Protein AF-H9G5E0-F1 (afdb_monomer)

Secondary structure (DSSP, 8-state):
-PPPPTTHHHHHHHHHHHHHHHHHHHHHHHHHHHHHHHHHHHHHHHHHHHHHHHTT---HHHHHHHHHHHHHHHHHHHHHHTSPPSS----HHHHHHHHHHHHHHHHHHHHHHHHHHHHHHHT---HHHHHHHHHHHHHHHHHHHHHHHHHHHTT----HHHHHHHHHHHHHHHHHHHPPSSHHHHHHHHHHHHHHHHHHHHHHHHHHHHHHHHHHHHHTT-S-TT--TTS-SSS-----SSHHHHHHHHHHHHHHHHHHHHHHHHHHHHHHHHHHHHHHHHHHHHHHHTT-

Organism: Anolis carolinensis (NCBI:txid28377)

Foldseek 3Di:
DDDDDPPPPVVVVVVVVVVVVVVVVVVVVVVVLVVLVVVLVVVVVVLVVVLVVLVVDDDPVSVVVNLVSLVVNLVSLVVVLQRDDPPDPDGSVVLLVLVVVLLVVLLVLLVVLLVLLVCCQPPNVDLVSLLVSLVSQLVVLVVNLVSVVVLVVVVADDDVVVSVVSVVSNVVSVCLNPPDDDDLNVVLVNLVSVLSNLVSVLSNVLSVVLVVVLVVCVVSSPDDNRYDSPPDPDPDPPDPDPCVVSVCVCPVVVVVSCCVNVVSVVVVCVVVVVVVVVVVVVVVVVVVVVVD

Nearest PDB structures (foldseek):
  7n7p-assembly1_B  TM=5.434E-01  e=5.009E-21  Homo sapiens
  7n0k-assembly1_A  TM=5.423E-01  e=1.720E-20  Mus musculus
  7f3t-assembly1_A  TM=5.405E-01  e=8.762E-20  Homo sapiens
  7n0l-assembly1_B  TM=5.387E-01  e=6.003E-19  Mus musculus
  7f73-assembly1_B  TM=4.833E-01  e=1.258E-15  Anaplasma marginale

Radius of gyration: 29.09 Å; Cα contacts (8 Å, |Δi|>4): 140; chains: 1; bounding box: 62×87×90 Å

Structure (mmCIF, N/CA/C/O backbone):
data_AF-H9G5E0-F1
#
_entry.id   AF-H9G5E0-F1
#
loop_
_atom_site.group_PDB
_atom_site.id
_atom_site.type_symbol
_atom_site.label_atom_id
_atom_site.label_alt_id
_atom_site.label_comp_id
_atom_site.label_asym_id
_atom_site.label_entity_id
_atom_site.label_seq_id
_atom_site.pdbx_PDB_ins_code
_atom_site.Cartn_x
_atom_site.Cartn_y
_atom_site.Cartn_z
_atom_site.occupancy
_atom_site.B_iso_or_equiv
_atom_site.auth_seq_id
_atom_site.auth_comp_id
_atom_site.auth_asym_id
_atom_site.auth_atom_id
_atom_site.pdbx_PDB_model_num
ATOM 1 N N . LEU A 1 1 ? -25.002 -63.116 -5.259 1.00 45.97 1 LEU A N 1
ATOM 2 C CA . LEU A 1 1 ? -24.615 -61.746 -4.850 1.00 45.97 1 LEU A CA 1
ATOM 3 C C . LEU A 1 1 ? -24.883 -61.610 -3.358 1.00 45.97 1 LEU A C 1
ATOM 5 O O . LEU A 1 1 ? -25.995 -61.943 -2.963 1.00 45.97 1 LEU A O 1
ATOM 9 N N . PRO A 1 2 ? -23.901 -61.211 -2.534 1.00 43.31 2 PRO A N 1
ATOM 10 C CA . PRO A 1 2 ? -24.145 -60.961 -1.117 1.00 43.31 2 PRO A CA 1
ATOM 11 C C . PRO A 1 2 ? -25.027 -59.706 -0.950 1.00 43.31 2 PRO A C 1
ATOM 13 O O . PRO A 1 2 ? -25.029 -58.851 -1.843 1.00 43.31 2 PRO A O 1
ATOM 16 N N . PRO A 1 3 ? -25.789 -59.585 0.151 1.00 49.06 3 PRO A N 1
ATOM 17 C CA . PRO A 1 3 ? -26.550 -58.373 0.440 1.00 49.06 3 PRO A CA 1
ATOM 18 C C . PRO A 1 3 ? -25.598 -57.176 0.624 1.00 49.06 3 PRO A C 1
ATOM 20 O O . PRO A 1 3 ? -24.448 -57.363 1.034 1.00 49.06 3 PRO A O 1
ATOM 23 N N . PRO A 1 4 ? -26.035 -55.944 0.306 1.00 49.91 4 PRO A N 1
ATOM 24 C CA . PRO A 1 4 ? -25.196 -54.769 0.478 1.00 49.91 4 PRO A CA 1
ATOM 25 C C . PRO A 1 4 ? -24.940 -54.525 1.976 1.00 49.91 4 PRO A C 1
ATOM 27 O O . PRO A 1 4 ? -25.800 -54.833 2.803 1.00 49.91 4 PRO A O 1
ATOM 30 N N . PRO A 1 5 ? -23.776 -53.968 2.347 1.00 45.31 5 PRO A N 1
ATOM 31 C CA . PRO A 1 5 ? -23.400 -53.783 3.742 1.00 45.31 5 PRO A CA 1
ATOM 32 C C . PRO A 1 5 ? -24.334 -52.778 4.436 1.00 45.31 5 PRO A C 1
ATOM 34 O O . PRO A 1 5 ? -24.459 -51.628 4.009 1.00 45.31 5 PRO A O 1
ATOM 37 N N . GLU A 1 6 ? -24.944 -53.196 5.549 1.00 46.28 6 GLU A N 1
ATOM 38 C CA . GLU A 1 6 ? -25.902 -52.428 6.370 1.00 46.28 6 GLU A CA 1
ATOM 39 C C . GLU A 1 6 ? -25.320 -51.152 7.026 1.00 46.28 6 GLU A C 1
ATOM 41 O O . GLU A 1 6 ? -26.043 -50.378 7.651 1.00 46.28 6 GLU A O 1
ATOM 46 N N . GLY A 1 7 ? -24.029 -50.859 6.841 1.00 45.75 7 GLY A N 1
ATOM 47 C CA . GLY A 1 7 ? -23.329 -49.737 7.480 1.00 45.75 7 GLY A CA 1
ATOM 48 C C . GLY A 1 7 ? -23.579 -48.339 6.891 1.00 45.75 7 GLY A C 1
ATOM 49 O O . GLY A 1 7 ? -23.146 -47.351 7.478 1.00 45.75 7 GLY A O 1
ATOM 50 N N . THR A 1 8 ? -24.270 -48.199 5.754 1.00 46.28 8 THR A N 1
ATOM 51 C CA . THR A 1 8 ? -24.442 -46.892 5.071 1.00 46.28 8 THR A CA 1
ATOM 52 C C . THR A 1 8 ? -25.716 -46.125 5.448 1.00 46.28 8 THR A C 1
ATOM 54 O O . THR A 1 8 ? -25.784 -44.915 5.223 1.00 46.28 8 THR A O 1
ATOM 57 N N . ARG A 1 9 ? -26.719 -46.767 6.067 1.00 44.50 9 ARG A N 1
ATOM 58 C CA . ARG A 1 9 ? -27.968 -46.086 6.477 1.00 44.50 9 ARG A CA 1
ATOM 59 C C . ARG A 1 9 ? -27.817 -45.245 7.750 1.00 44.50 9 ARG A C 1
ATOM 61 O O . ARG A 1 9 ? -28.370 -44.147 7.805 1.00 44.50 9 ARG A O 1
ATOM 68 N N . GLY A 1 10 ? -27.018 -45.699 8.719 1.00 44.06 10 GLY A N 1
ATOM 69 C CA . GLY A 1 10 ? -26.815 -44.993 9.994 1.00 44.06 10 GLY A CA 1
ATOM 70 C C . GLY A 1 10 ? -26.074 -43.654 9.856 1.00 44.06 10 GLY A C 1
ATOM 71 O O . GLY A 1 10 ? -26.468 -42.661 10.464 1.00 44.06 10 GLY A O 1
ATOM 72 N N . GLY A 1 11 ? -25.058 -43.580 8.985 1.00 48.50 11 GLY A N 1
ATOM 73 C CA . GLY A 1 11 ? -24.287 -42.346 8.755 1.00 48.50 11 GLY A CA 1
ATOM 74 C C . GLY A 1 11 ? -25.089 -41.228 8.070 1.00 48.50 11 GLY A C 1
ATOM 75 O O . GLY A 1 11 ? -24.949 -40.049 8.403 1.00 48.50 11 GLY A O 1
ATOM 76 N N . SER A 1 12 ? -25.981 -41.592 7.141 1.00 54.03 12 SER A N 1
ATOM 77 C CA . SER A 1 12 ? -26.852 -40.643 6.429 1.00 54.03 12 SER A CA 1
ATOM 78 C C . SER A 1 12 ? -27.958 -40.070 7.327 1.00 54.03 12 SER A C 1
ATOM 80 O O . SER A 1 12 ? -28.253 -38.874 7.249 1.00 54.03 12 SER A O 1
ATOM 82 N N . GLN A 1 13 ? -28.530 -40.888 8.222 1.00 56.56 13 GLN A N 1
ATOM 83 C CA . GLN A 1 13 ? -29.504 -40.427 9.218 1.00 56.56 13 GLN A CA 1
ATOM 84 C C . GLN A 1 13 ? -28.870 -39.488 10.250 1.00 56.56 13 GLN A C 1
ATOM 86 O O . GLN A 1 13 ? -29.387 -38.387 10.440 1.00 56.56 13 GLN A O 1
ATOM 91 N N . GLY A 1 14 ? -27.708 -39.842 10.812 1.00 67.25 14 GLY A N 1
ATOM 92 C CA . GLY A 1 14 ? -26.989 -38.976 11.758 1.00 67.25 14 GLY A CA 1
ATOM 93 C C . GLY A 1 14 ? -26.606 -37.619 11.158 1.00 67.25 14 GLY A C 1
ATOM 94 O O . GLY A 1 14 ? -26.748 -36.576 11.796 1.00 67.25 14 GLY A O 1
ATOM 95 N N . THR A 1 15 ? -26.206 -37.597 9.884 1.00 67.56 15 THR A N 1
ATOM 96 C CA . THR A 1 15 ? -25.876 -36.350 9.174 1.00 67.56 15 THR A CA 1
ATOM 97 C C . THR A 1 15 ? -27.122 -35.491 8.922 1.00 67.56 15 THR A C 1
ATOM 99 O O . THR A 1 15 ? -27.076 -34.269 9.077 1.00 67.56 15 THR A O 1
ATOM 102 N N . ARG A 1 16 ? -28.268 -36.104 8.589 1.00 67.31 16 ARG A N 1
ATOM 103 C CA . ARG A 1 16 ? -29.549 -35.390 8.436 1.00 67.31 16 ARG A CA 1
ATOM 104 C C . ARG A 1 16 ? -30.054 -34.800 9.747 1.00 67.31 16 ARG A C 1
ATOM 106 O O . ARG A 1 16 ? -30.538 -33.669 9.745 1.00 67.31 16 ARG A O 1
ATOM 113 N N . GLU A 1 17 ? -29.937 -35.533 10.847 1.00 78.50 17 GLU A N 1
ATOM 114 C CA . GLU A 1 17 ? -30.321 -35.046 12.175 1.00 78.50 17 GLU A CA 1
ATOM 115 C C . GLU A 1 17 ? -29.420 -33.897 12.629 1.00 78.50 17 GLU A C 1
ATOM 117 O O . GLU A 1 17 ? -29.923 -32.858 13.059 1.00 78.50 17 GLU A O 1
ATOM 122 N N . THR A 1 18 ? -28.107 -34.021 12.416 1.00 73.69 18 THR A N 1
ATOM 123 C CA . THR A 1 18 ? -27.130 -32.959 12.707 1.00 73.69 18 THR A CA 1
ATOM 124 C C . THR A 1 18 ? -27.408 -31.701 11.877 1.00 73.69 18 THR A C 1
ATOM 126 O O . THR A 1 18 ? -27.397 -30.589 12.404 1.00 73.69 18 THR A O 1
ATOM 129 N N . HIS A 1 19 ? -27.742 -31.853 10.592 1.00 66.12 19 HIS A N 1
ATOM 130 C CA . HIS A 1 19 ? -28.139 -30.737 9.729 1.00 66.12 19 HIS A CA 1
ATOM 131 C C . HIS A 1 19 ? -29.467 -30.094 10.172 1.00 66.12 19 HIS A C 1
ATOM 133 O O . HIS A 1 19 ? -29.609 -28.871 10.137 1.00 66.12 19 HIS A O 1
ATOM 139 N N . ARG A 1 20 ? -30.446 -30.890 10.630 1.00 79.12 20 ARG A N 1
ATOM 140 C CA . ARG A 1 20 ? -31.714 -30.372 11.174 1.00 79.12 20 ARG A CA 1
ATOM 141 C C . ARG A 1 20 ? -31.484 -29.570 12.455 1.00 79.12 20 ARG A C 1
ATOM 143 O O . ARG A 1 20 ? -32.051 -28.488 12.598 1.00 79.12 20 ARG A O 1
ATOM 150 N N . LEU A 1 21 ? -30.624 -30.073 13.340 1.00 81.44 21 LEU A N 1
ATOM 151 C CA . LEU A 1 21 ? -30.232 -29.400 14.577 1.00 81.44 21 LEU A CA 1
ATOM 152 C C . LEU A 1 21 ? -29.488 -28.089 14.287 1.00 81.44 21 LEU A C 1
ATOM 154 O O . LEU A 1 21 ? -29.802 -27.059 14.880 1.00 81.44 21 LEU A O 1
ATOM 158 N N . TYR A 1 22 ? -28.566 -28.101 13.320 1.00 71.06 22 TYR A N 1
ATOM 159 C CA . TYR A 1 22 ? -27.887 -26.897 12.837 1.00 71.06 22 TYR A CA 1
ATOM 160 C C . TYR A 1 22 ? -28.885 -25.843 12.338 1.00 71.06 22 TYR A C 1
ATOM 162 O O . TYR A 1 22 ? -28.793 -24.679 12.724 1.00 71.06 22 TYR A O 1
ATOM 170 N N . LYS A 1 23 ? -29.881 -26.245 11.537 1.00 72.38 23 LYS A N 1
ATOM 171 C CA . LYS A 1 23 ? -30.892 -25.328 10.992 1.00 72.38 23 LYS A CA 1
ATOM 172 C C . LYS A 1 23 ? -31.758 -24.692 12.087 1.00 72.38 23 LYS A C 1
ATOM 174 O O . LYS A 1 23 ? -31.987 -23.488 12.048 1.00 72.38 23 LYS A O 1
ATOM 179 N N . GLN A 1 24 ? -32.167 -25.468 13.094 1.00 82.69 24 GLN A N 1
ATOM 180 C CA . GLN A 1 24 ? -32.877 -24.933 14.264 1.00 82.69 24 GLN A CA 1
ATOM 181 C C . GLN A 1 24 ? -32.025 -23.931 15.048 1.00 82.69 24 GLN A C 1
ATOM 183 O O . GLN A 1 24 ? -32.502 -22.852 15.390 1.00 82.69 24 GLN A O 1
ATOM 188 N N . LYS A 1 25 ? -30.750 -24.254 15.299 1.00 77.12 25 LYS A N 1
ATOM 189 C CA . LYS A 1 25 ? -29.829 -23.349 16.002 1.00 77.12 25 LYS A CA 1
ATOM 190 C C . LYS A 1 25 ? -29.579 -22.064 15.218 1.00 77.12 25 LYS A C 1
ATOM 192 O O . LYS A 1 25 ? -29.481 -20.996 15.817 1.00 77.12 25 LYS A O 1
ATOM 197 N N . LEU A 1 26 ? -29.528 -22.150 13.890 1.00 69.69 26 LEU A N 1
ATOM 198 C CA . LEU A 1 26 ? -29.423 -20.985 13.021 1.00 69.69 26 LEU A CA 1
ATOM 199 C C . LEU A 1 26 ? -30.671 -20.095 13.118 1.00 69.69 26 LEU A C 1
ATOM 201 O O . LEU A 1 26 ? -30.531 -18.891 13.292 1.00 69.69 26 LEU A O 1
ATOM 205 N N . GLU A 1 27 ? -31.875 -20.672 13.079 1.00 71.44 27 GLU A N 1
ATOM 206 C CA . GLU A 1 27 ? -33.130 -19.920 13.234 1.00 71.44 27 GLU A CA 1
ATOM 207 C C . GLU A 1 27 ? -33.254 -19.249 14.614 1.00 71.44 27 GLU A C 1
ATOM 209 O O . GLU A 1 27 ? -33.699 -18.102 14.704 1.00 71.44 27 GLU A O 1
ATOM 214 N N . GLU A 1 28 ? -32.831 -19.923 15.689 1.00 76.69 28 GLU A N 1
ATOM 215 C CA . GLU A 1 28 ? -32.749 -19.336 17.036 1.00 76.69 28 GLU A CA 1
ATOM 216 C C . GLU A 1 28 ? -31.778 -18.147 17.075 1.00 76.69 28 GLU A C 1
ATOM 218 O O . GLU A 1 28 ? -32.124 -17.081 17.592 1.00 76.69 28 GLU A O 1
ATOM 223 N N . LEU A 1 29 ? -30.587 -18.301 16.484 1.00 70.69 29 LEU A N 1
ATOM 224 C CA . LEU A 1 29 ? -29.593 -17.232 16.392 1.00 70.69 29 LEU A CA 1
ATOM 225 C C . LEU A 1 29 ? -30.106 -16.039 15.582 1.00 70.69 29 LEU A C 1
ATOM 227 O O . LEU A 1 29 ? -29.920 -14.903 16.014 1.00 70.69 29 LEU A O 1
ATOM 231 N N . THR A 1 30 ? -30.781 -16.266 14.454 1.00 69.94 30 THR A N 1
ATOM 232 C CA . THR A 1 30 ? -31.359 -15.187 13.639 1.00 69.94 30 THR A CA 1
ATOM 233 C C . THR A 1 30 ? -32.435 -14.421 14.409 1.00 69.94 30 THR A C 1
ATOM 235 O O . THR A 1 30 ? -32.409 -13.193 14.428 1.00 69.94 30 THR A O 1
ATOM 238 N N . LYS A 1 31 ? -33.326 -15.112 15.136 1.00 79.06 31 LYS A N 1
ATOM 239 C CA . LYS A 1 31 ? -34.344 -14.453 15.976 1.00 79.06 31 LYS A CA 1
ATOM 240 C C . LYS A 1 31 ? -33.725 -13.592 17.078 1.00 79.06 31 LYS A C 1
ATOM 242 O O . LYS A 1 31 ? -34.174 -12.469 17.305 1.00 79.06 31 LYS A O 1
ATOM 247 N N . LEU A 1 32 ? -32.693 -14.102 17.752 1.00 76.31 32 LEU A N 1
ATOM 248 C CA . LEU A 1 32 ? -31.947 -13.345 18.761 1.00 76.31 32 LEU A CA 1
ATOM 249 C C . LEU A 1 32 ? -31.267 -12.117 18.144 1.00 76.31 32 LEU A C 1
ATOM 251 O O . LEU A 1 32 ? -31.358 -11.023 18.697 1.00 76.31 32 LEU A O 1
ATOM 255 N N . GLN A 1 33 ? -30.639 -12.273 16.978 1.00 68.25 33 GLN A N 1
ATOM 256 C CA . GLN A 1 33 ? -29.989 -11.177 16.258 1.00 68.25 33 GLN A CA 1
ATOM 257 C C . GLN A 1 33 ? -30.978 -10.081 15.854 1.00 68.25 33 GLN A C 1
ATOM 259 O O . GLN A 1 33 ? -30.702 -8.905 16.093 1.00 68.25 33 GLN A O 1
ATOM 264 N N . ASP A 1 34 ? -32.143 -10.442 15.316 1.00 72.81 34 ASP A N 1
ATOM 265 C CA . ASP A 1 34 ? -33.190 -9.484 14.946 1.00 72.81 34 ASP A CA 1
ATOM 266 C C . ASP A 1 34 ? -33.757 -8.759 16.179 1.00 72.81 34 ASP A C 1
ATOM 268 O O . ASP A 1 34 ? -33.971 -7.540 16.162 1.00 72.81 34 ASP A O 1
ATOM 272 N N . GLY A 1 35 ? -33.935 -9.481 17.290 1.00 76.25 35 GLY A N 1
ATOM 273 C CA . GLY A 1 35 ? -34.367 -8.912 18.568 1.00 76.25 35 GLY A CA 1
ATOM 274 C C . GLY A 1 35 ? -33.367 -7.903 19.144 1.00 76.25 35 GLY A C 1
ATOM 275 O O . GLY A 1 35 ? -33.750 -6.810 19.574 1.00 76.25 35 GLY A O 1
ATOM 276 N N . ILE A 1 36 ? -32.071 -8.221 19.104 1.00 74.06 36 ILE A N 1
ATOM 277 C CA . ILE A 1 36 ? -31.011 -7.323 19.583 1.00 74.06 36 ILE A CA 1
ATOM 278 C C . ILE A 1 36 ? -30.859 -6.128 18.628 1.00 74.06 36 ILE A C 1
ATOM 280 O O . ILE A 1 36 ? -30.812 -4.987 19.082 1.00 74.06 36 ILE A O 1
ATOM 284 N N . SER A 1 37 ? -30.859 -6.351 17.310 1.00 69.06 37 SER A N 1
ATOM 285 C CA . SER A 1 37 ? -30.733 -5.290 16.300 1.00 69.06 37 SER A CA 1
ATOM 286 C C . SER A 1 37 ? -31.870 -4.264 16.382 1.00 69.06 37 SER A C 1
ATOM 288 O O . SER A 1 37 ? -31.638 -3.048 16.354 1.00 69.06 37 SER A O 1
ATOM 290 N N . SER A 1 38 ? -33.108 -4.737 16.549 1.00 74.50 38 SER A N 1
ATOM 291 C CA . SER A 1 38 ? -34.283 -3.875 16.719 1.00 74.50 38 SER A CA 1
ATOM 292 C C . SER A 1 38 ? -34.239 -3.093 18.038 1.00 74.50 38 SER A C 1
ATOM 294 O O . SER A 1 38 ? -34.508 -1.887 18.048 1.00 74.50 38 SER A O 1
ATOM 296 N N . SER A 1 39 ? -33.812 -3.733 19.131 1.00 73.88 39 SER A N 1
ATOM 297 C CA . SER A 1 39 ? -33.643 -3.092 20.442 1.00 73.88 39 SER A CA 1
ATOM 298 C C . SER A 1 39 ? -32.566 -2.004 20.423 1.00 73.88 39 SER A C 1
ATOM 300 O O . SER A 1 39 ? -32.819 -0.880 20.867 1.00 73.88 39 SER A O 1
ATOM 302 N N . ILE A 1 40 ? -31.405 -2.291 19.824 1.00 71.88 40 ILE A N 1
ATOM 303 C CA . ILE A 1 40 ? -30.317 -1.322 19.630 1.00 71.88 40 ILE A CA 1
ATOM 304 C C . ILE A 1 40 ? -30.806 -0.140 18.794 1.00 71.88 40 ILE A C 1
ATOM 306 O O . ILE A 1 40 ? -30.600 1.011 19.177 1.00 71.88 40 ILE A O 1
ATOM 310 N N . SER A 1 41 ? -31.500 -0.397 17.681 1.00 71.06 41 SER A N 1
ATOM 311 C CA . SER A 1 41 ? -32.031 0.655 16.803 1.00 71.06 41 SER A CA 1
ATOM 312 C C . SER A 1 41 ? -32.996 1.586 17.541 1.00 71.06 41 SER A C 1
ATOM 314 O O . SER A 1 41 ? -32.919 2.812 17.399 1.00 71.06 41 SER A O 1
ATOM 316 N N . ARG A 1 42 ? -33.868 1.019 18.384 1.00 79.75 42 ARG A N 1
ATOM 317 C CA . ARG A 1 42 ? -34.808 1.776 19.218 1.00 79.75 42 ARG A CA 1
ATOM 318 C C . ARG A 1 42 ? -34.079 2.643 20.247 1.00 79.75 42 ARG A C 1
ATOM 320 O O . ARG A 1 42 ? -34.366 3.836 20.337 1.00 79.75 42 ARG A O 1
ATOM 327 N N . GLN A 1 43 ? -33.107 2.085 20.967 1.00 75.31 43 GLN A N 1
ATOM 328 C CA . GLN A 1 43 ? -32.337 2.828 21.971 1.00 75.31 43 GLN A CA 1
ATOM 329 C C . GLN A 1 43 ? -31.459 3.918 21.344 1.00 75.31 43 GLN A C 1
ATOM 331 O O . GLN A 1 43 ? -31.390 5.028 21.871 1.00 75.31 43 GLN A O 1
ATOM 336 N N . LYS A 1 44 ? -30.862 3.670 20.171 1.00 69.94 44 LYS A N 1
ATOM 337 C CA . LYS A 1 44 ? -30.122 4.685 19.401 1.00 69.94 44 LYS A CA 1
ATOM 338 C C . LYS A 1 44 ? -31.005 5.866 19.017 1.00 69.94 44 LYS A C 1
ATOM 340 O O . LYS A 1 44 ? -30.568 7.012 19.114 1.00 69.94 44 LYS A O 1
ATOM 345 N N . ARG A 1 45 ? -32.240 5.595 18.581 1.00 76.62 45 ARG A N 1
ATOM 346 C CA . ARG A 1 45 ? -33.208 6.640 18.230 1.00 76.62 45 ARG A CA 1
ATOM 347 C C . ARG A 1 45 ? -33.536 7.508 19.444 1.00 76.62 45 ARG A C 1
ATOM 349 O O . ARG A 1 45 ? -33.406 8.725 19.355 1.00 76.62 45 ARG A O 1
ATOM 356 N N . GLN A 1 46 ? -33.834 6.884 20.582 1.00 79.12 46 GLN A N 1
ATOM 357 C CA . GLN A 1 46 ? -34.107 7.589 21.838 1.00 79.12 46 GLN A CA 1
ATOM 358 C C . GLN A 1 46 ? -32.903 8.416 22.316 1.00 79.12 46 GLN A C 1
ATOM 360 O O . GLN A 1 46 ? -33.053 9.584 22.660 1.00 79.12 46 GLN A O 1
ATOM 365 N N . LEU A 1 47 ? -31.688 7.858 22.269 1.00 72.38 47 LEU A N 1
ATOM 366 C CA . LEU A 1 47 ? -30.455 8.575 22.617 1.00 72.38 47 LEU A CA 1
ATOM 367 C C . LEU A 1 47 ? -30.185 9.763 21.685 1.00 72.38 47 LEU A C 1
ATOM 369 O O . LEU A 1 47 ? -29.663 10.787 22.124 1.00 72.38 47 LEU A O 1
ATOM 373 N N . LYS A 1 48 ? -30.528 9.648 20.399 1.00 75.44 48 LYS A N 1
ATOM 374 C CA . LYS A 1 48 ? -30.370 10.730 19.421 1.00 75.44 48 LYS A CA 1
ATOM 375 C C . LYS A 1 48 ? -31.376 11.858 19.660 1.00 75.44 48 LYS A C 1
ATOM 377 O O . LYS A 1 48 ? -30.993 13.023 19.590 1.00 75.44 48 LYS A O 1
ATOM 382 N N . GLU A 1 49 ? -32.622 11.519 19.975 1.00 81.69 49 GLU A N 1
ATOM 383 C CA . GLU A 1 49 ? -33.663 12.479 20.366 1.00 81.69 49 GLU A CA 1
ATOM 384 C C . GLU A 1 49 ? -33.285 13.199 21.674 1.00 81.69 49 GLU A C 1
ATOM 386 O O . GLU A 1 49 ? -33.325 14.429 21.733 1.00 81.69 49 GLU A O 1
ATOM 391 N N . LEU A 1 50 ? -32.790 12.459 22.673 1.00 76.62 50 LEU A N 1
ATOM 392 C CA . LEU A 1 50 ? -32.302 13.010 23.941 1.00 76.62 50 LEU A CA 1
ATOM 393 C C . LEU A 1 50 ? -31.089 13.934 23.738 1.00 76.62 50 LEU A C 1
ATOM 395 O O . LEU A 1 50 ? -31.040 15.030 24.289 1.00 76.62 50 LEU A O 1
ATOM 399 N N . SER A 1 51 ? -30.135 13.531 22.894 1.00 73.25 51 SER A N 1
ATOM 400 C CA . SER A 1 51 ? -28.981 14.355 22.512 1.00 73.25 51 SER A CA 1
ATOM 401 C C . SER A 1 51 ? -29.403 15.667 21.841 1.00 73.25 51 SER A C 1
ATOM 403 O O . SER A 1 51 ? -28.840 16.717 22.149 1.00 73.25 51 SER A O 1
ATOM 405 N N . LEU A 1 52 ? -30.404 15.628 20.955 1.00 77.88 52 LEU A N 1
ATOM 406 C CA . LEU A 1 52 ? -30.972 16.808 20.293 1.00 77.88 52 LEU A CA 1
ATOM 407 C C . LEU A 1 52 ? -31.661 17.752 21.285 1.00 77.88 52 LEU A C 1
ATOM 409 O O . LEU A 1 52 ? -31.481 18.966 21.185 1.00 77.88 52 LEU A O 1
ATOM 413 N N . ALA A 1 53 ? -32.400 17.205 22.252 1.00 78.00 53 ALA A N 1
ATOM 414 C CA . ALA A 1 53 ? -33.038 17.981 23.312 1.00 78.00 53 ALA A CA 1
ATOM 415 C C . ALA A 1 53 ? -32.003 18.637 24.244 1.00 78.00 53 ALA A C 1
ATOM 417 O O . ALA A 1 53 ? -32.077 19.838 24.502 1.00 78.00 53 ALA A O 1
ATOM 418 N N . LEU A 1 54 ? -30.981 17.886 24.670 1.00 69.94 54 LEU A N 1
ATOM 419 C CA . LEU A 1 54 ? -29.889 18.375 25.523 1.00 69.94 54 LEU A CA 1
ATOM 420 C C . LEU A 1 54 ? -29.013 19.420 24.821 1.00 69.94 54 LEU A C 1
ATOM 422 O O . LEU A 1 54 ? -28.421 20.263 25.485 1.00 69.94 54 LEU A O 1
ATOM 426 N N . LYS A 1 55 ? -28.932 19.413 23.484 1.00 70.62 55 LYS A N 1
ATOM 427 C CA . LYS A 1 55 ? -28.141 20.389 22.714 1.00 70.62 55 LYS A CA 1
ATOM 428 C C . LYS A 1 55 ? -28.667 21.825 22.815 1.00 70.62 55 LYS A C 1
ATOM 430 O O . LYS A 1 55 ? -27.917 22.755 22.526 1.00 70.62 55 LYS A O 1
ATOM 435 N N . LYS A 1 56 ? -29.939 22.003 23.194 1.00 72.69 56 LYS A N 1
ATOM 436 C CA . LYS A 1 56 ? -30.570 23.321 23.382 1.00 72.69 56 LYS A CA 1
ATOM 437 C C . LYS A 1 56 ? -30.115 24.032 24.656 1.00 72.69 56 LYS A C 1
ATOM 439 O O . LYS A 1 56 ? -30.290 25.240 24.758 1.00 72.69 56 LYS A O 1
ATOM 444 N N . TYR A 1 57 ? -29.510 23.312 25.595 1.00 64.75 57 TYR A N 1
ATOM 445 C CA . TYR A 1 57 ? -29.118 23.846 26.891 1.00 64.75 57 TYR A CA 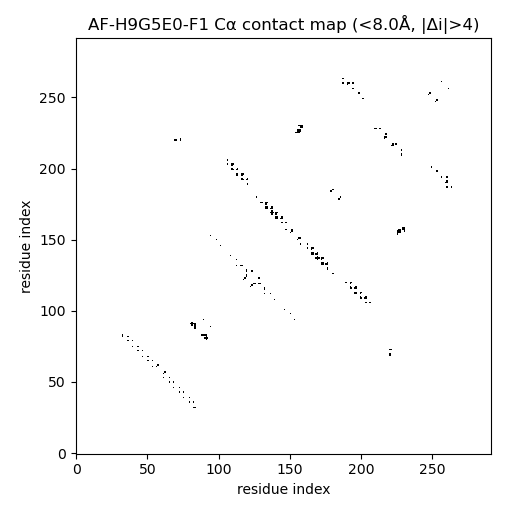1
ATOM 446 C C . TYR A 1 57 ? -27.600 23.727 27.065 1.00 64.75 57 TYR A C 1
ATOM 448 O O . TYR A 1 57 ? -27.012 22.675 26.821 1.00 64.75 57 TYR A O 1
ATOM 456 N N . LYS A 1 58 ? -26.943 24.814 27.480 1.00 60.47 58 LYS A N 1
ATOM 457 C CA . LYS A 1 58 ? -25.506 24.837 27.789 1.00 60.47 58 LYS A CA 1
ATOM 458 C C . LYS A 1 58 ? -25.324 25.053 29.287 1.00 60.47 58 LYS A C 1
ATOM 460 O O . LYS A 1 58 ? -25.335 26.181 29.757 1.00 60.47 58 LYS A O 1
ATOM 465 N N . SER A 1 59 ? -25.178 23.954 30.017 1.00 70.25 59 SER A N 1
ATOM 466 C CA . SER A 1 59 ? -24.800 23.932 31.433 1.00 70.25 59 SER A CA 1
ATOM 467 C C . SER A 1 59 ? -23.703 22.878 31.628 1.00 70.25 59 SER A C 1
ATOM 469 O O . SER A 1 59 ? -23.732 21.867 30.918 1.00 70.25 59 SER A O 1
ATOM 471 N N . PRO A 1 60 ? -22.743 23.071 32.551 1.00 68.19 60 PRO A N 1
ATOM 472 C CA . PRO A 1 60 ? -21.699 22.083 32.840 1.00 68.19 60 PRO A CA 1
ATOM 473 C C . PRO A 1 60 ? -22.262 20.691 33.191 1.00 68.19 60 PRO A C 1
ATOM 475 O O . PRO A 1 60 ? -21.756 19.691 32.688 1.00 68.19 60 PRO A O 1
ATOM 478 N N . ALA A 1 61 ? -23.390 20.608 33.908 1.00 71.06 61 ALA A N 1
ATOM 479 C CA . ALA A 1 61 ? -24.071 19.335 34.194 1.00 71.06 61 ALA A CA 1
ATOM 480 C C . ALA A 1 61 ? -24.643 18.650 32.930 1.00 71.06 61 ALA A C 1
ATOM 482 O O . ALA A 1 61 ? -24.731 17.427 32.839 1.00 71.06 61 ALA A O 1
ATOM 483 N N . ILE A 1 62 ? -25.011 19.438 31.914 1.00 70.25 62 ILE A N 1
ATOM 484 C CA . ILE A 1 62 ? -25.524 18.939 30.628 1.00 70.25 62 ILE A CA 1
ATOM 485 C C . ILE A 1 62 ? -24.383 18.448 29.728 1.00 70.25 62 ILE A C 1
ATOM 487 O O . ILE A 1 62 ? -24.589 17.533 28.931 1.00 70.25 62 ILE A O 1
ATOM 491 N N . GLN A 1 63 ? -23.174 18.998 29.875 1.00 65.88 63 GLN A N 1
ATOM 492 C CA . GLN A 1 63 ? -21.969 18.485 29.215 1.00 65.88 63 GLN A CA 1
ATOM 493 C C . GLN A 1 63 ? -21.569 17.102 29.744 1.00 65.88 63 GLN A C 1
ATOM 495 O O . GLN A 1 63 ? -21.253 16.222 28.946 1.00 65.88 63 GLN A O 1
ATOM 500 N N . GLU A 1 64 ? -21.650 16.887 31.056 1.00 70.50 64 GLU A N 1
ATOM 501 C CA . GLU A 1 64 ? -21.389 15.584 31.681 1.00 70.50 64 GLU A CA 1
ATOM 502 C C . GLU A 1 64 ? -22.414 14.526 31.232 1.0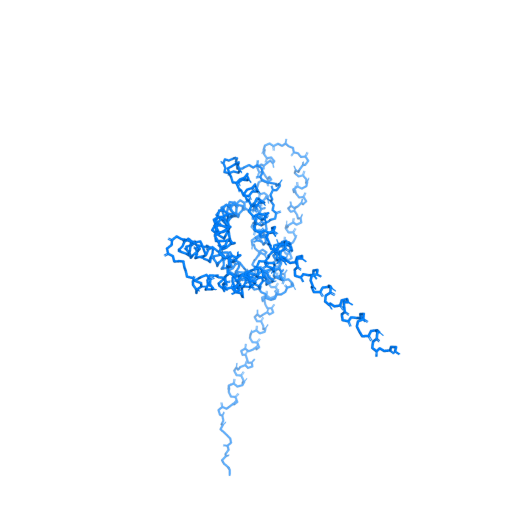0 70.50 64 GLU A C 1
ATOM 504 O O . GLU A 1 64 ? -22.051 13.443 30.769 1.00 70.50 64 GLU A O 1
ATOM 509 N N . LEU A 1 65 ? -23.703 14.885 31.218 1.00 70.94 65 LEU A N 1
ATOM 510 C CA . LEU A 1 65 ? -24.781 14.050 30.671 1.00 70.94 65 LEU A CA 1
ATOM 511 C C . LEU A 1 65 ? -24.597 13.727 29.180 1.00 70.94 65 LEU A C 1
ATOM 513 O O . LEU A 1 65 ? -24.867 12.603 28.755 1.00 70.94 65 LEU A O 1
ATOM 517 N N . GLN A 1 66 ? -24.111 14.676 28.374 1.00 68.12 66 GLN A N 1
ATOM 518 C CA . GLN A 1 66 ? -23.762 14.424 26.971 1.00 68.12 66 GLN A CA 1
ATOM 519 C C . GLN A 1 66 ? -22.580 13.453 26.826 1.00 68.12 66 GLN A C 1
ATOM 521 O O . GLN A 1 66 ? -22.575 12.663 25.878 1.00 68.12 66 GLN A O 1
ATOM 526 N N . GLY A 1 67 ? -21.618 13.482 27.755 1.00 66.44 67 GLY A N 1
ATOM 527 C CA . GLY A 1 67 ? -20.530 12.505 27.854 1.00 66.44 67 GLY A CA 1
ATOM 528 C C . GLY A 1 67 ? -21.056 11.090 28.096 1.00 66.44 67 GLY A C 1
ATOM 529 O O . GLY A 1 67 ? -20.832 10.205 27.276 1.00 66.44 67 GLY A O 1
ATOM 530 N N . MET A 1 68 ? -21.894 10.900 29.120 1.00 70.69 68 MET A N 1
ATOM 531 C CA . MET A 1 68 ? -22.494 9.588 29.419 1.00 70.69 68 MET A CA 1
ATOM 532 C C . MET A 1 68 ? -23.384 9.051 28.283 1.00 70.69 68 MET A C 1
ATOM 534 O O . MET A 1 68 ? -23.444 7.845 28.028 1.00 70.69 68 MET A O 1
ATOM 538 N N . VAL A 1 69 ? -24.096 9.941 27.583 1.00 69.19 69 VAL A N 1
ATOM 539 C CA . VAL A 1 69 ? -24.888 9.596 26.390 1.00 69.19 69 VAL A CA 1
ATOM 540 C C . VAL A 1 69 ? -23.985 9.102 25.259 1.00 69.19 69 VAL A C 1
ATOM 542 O O . VAL A 1 69 ? -24.344 8.133 24.586 1.00 69.19 69 VAL A O 1
ATOM 545 N N . LYS A 1 70 ? -22.818 9.726 25.058 1.00 67.69 70 LYS A N 1
ATOM 546 C CA . LYS A 1 70 ? -21.806 9.264 24.098 1.00 67.69 70 LYS A CA 1
ATOM 547 C C . LYS A 1 70 ? -21.231 7.904 24.490 1.00 67.69 70 LYS A C 1
ATOM 549 O O . LYS A 1 70 ? -21.163 7.031 23.628 1.00 67.69 70 LYS A O 1
ATOM 554 N N . ASP A 1 71 ? -20.903 7.694 25.760 1.00 68.12 71 ASP A N 1
ATOM 555 C CA . ASP A 1 71 ? -20.346 6.422 26.236 1.00 68.12 71 ASP A CA 1
ATOM 556 C C . ASP A 1 71 ? -21.336 5.271 26.024 1.00 68.12 71 ASP A C 1
ATOM 558 O O . ASP A 1 71 ? -20.990 4.236 25.451 1.00 68.12 71 ASP A O 1
ATOM 562 N N . ARG A 1 72 ? -22.619 5.480 26.360 1.00 69.56 72 ARG A N 1
ATOM 563 C CA . ARG A 1 72 ? -23.679 4.500 26.064 1.00 69.56 72 ARG A CA 1
ATOM 564 C C . ARG A 1 72 ? -23.861 4.260 24.566 1.00 69.56 72 ARG A C 1
ATOM 566 O O . ARG A 1 72 ? -24.071 3.121 24.160 1.00 69.56 72 ARG A O 1
ATOM 573 N N . GLN A 1 73 ? -23.773 5.297 23.729 1.00 64.75 73 GLN A N 1
ATOM 574 C CA . GLN A 1 73 ? -23.781 5.120 22.271 1.00 64.75 73 GLN A CA 1
ATOM 575 C C . GLN A 1 73 ? -22.587 4.281 21.784 1.00 64.75 73 GLN A C 1
ATOM 577 O O . GLN A 1 73 ? -22.753 3.515 20.834 1.00 64.75 73 GLN A O 1
ATOM 582 N N . GLY A 1 74 ? -21.428 4.387 22.443 1.00 58.19 74 GLY A N 1
ATOM 583 C CA . GLY A 1 74 ? -20.248 3.552 22.208 1.00 58.19 74 GLY A CA 1
ATOM 584 C C . GLY A 1 74 ? -20.500 2.073 22.506 1.00 58.19 74 GLY A C 1
ATOM 585 O O . GLY A 1 74 ? -20.235 1.231 21.652 1.00 58.19 74 GLY A O 1
ATOM 586 N N . VAL A 1 75 ? -21.116 1.759 23.650 1.00 67.00 75 VAL A N 1
ATOM 587 C CA . VAL A 1 75 ? -21.475 0.375 24.027 1.00 67.00 75 VAL A CA 1
ATOM 588 C C . VAL A 1 75 ? -22.458 -0.247 23.030 1.00 67.00 75 VAL A C 1
ATOM 590 O O . VAL A 1 75 ? -22.265 -1.373 22.578 1.00 67.00 75 VAL A O 1
ATOM 593 N N . PHE A 1 76 ? -23.492 0.494 22.618 1.00 63.59 76 PHE A N 1
ATOM 594 C CA . PHE A 1 76 ? -24.440 0.004 21.609 1.00 63.59 76 PHE A CA 1
ATOM 595 C C . PHE A 1 76 ? -23.799 -0.194 20.239 1.00 63.59 76 PHE A C 1
ATOM 597 O O . PHE A 1 76 ? -24.192 -1.090 19.495 1.00 63.59 76 PHE A O 1
ATOM 604 N N . PHE A 1 77 ? -22.813 0.633 19.899 1.00 59.28 77 PHE A N 1
ATOM 605 C CA . PHE A 1 77 ? -22.039 0.466 18.680 1.00 59.28 77 PHE A CA 1
ATOM 606 C C . PHE A 1 77 ? -21.156 -0.785 18.726 1.00 59.28 77 PHE A C 1
ATOM 608 O O . PHE A 1 77 ? -21.050 -1.485 17.721 1.00 59.28 77 PHE A O 1
ATOM 615 N N . GLU A 1 78 ? -20.560 -1.086 19.879 1.00 60.31 78 GLU A N 1
ATOM 616 C CA . GLU A 1 78 ? -19.793 -2.313 20.083 1.00 60.31 78 GLU A CA 1
ATOM 617 C C . GLU A 1 78 ? -20.695 -3.549 19.991 1.00 60.31 78 GLU A C 1
ATOM 619 O O . GLU A 1 78 ? -20.395 -4.465 19.233 1.00 60.31 78 GLU A O 1
ATOM 624 N N . MET A 1 79 ? -21.863 -3.532 20.643 1.00 61.38 79 MET A N 1
ATOM 625 C CA . MET A 1 79 ? -22.868 -4.596 20.517 1.00 61.38 79 MET A CA 1
ATOM 626 C C . MET A 1 79 ? -23.321 -4.806 19.064 1.00 61.38 79 MET A C 1
ATOM 628 O O . MET A 1 79 ? -23.427 -5.942 18.607 1.00 61.38 79 MET A O 1
ATOM 632 N N . GLU A 1 80 ? -23.537 -3.728 18.306 1.00 60.59 80 GLU A N 1
ATOM 633 C CA . GLU A 1 80 ? -23.877 -3.792 16.878 1.00 60.59 80 GLU A CA 1
ATOM 634 C C . GLU A 1 80 ? -22.711 -4.318 16.022 1.00 60.59 80 GLU A C 1
ATOM 636 O O . GLU A 1 80 ? -22.937 -4.920 14.975 1.00 60.59 80 GLU A O 1
ATOM 641 N N . ALA A 1 81 ? -21.464 -4.143 16.469 1.00 57.31 81 ALA A N 1
ATOM 642 C CA . ALA A 1 81 ? -20.290 -4.718 15.822 1.00 57.31 81 ALA A CA 1
ATOM 643 C C . ALA A 1 81 ? -20.165 -6.235 16.033 1.00 57.31 81 ALA A C 1
ATOM 645 O O . ALA A 1 81 ? -19.409 -6.866 15.306 1.00 57.31 81 ALA A O 1
ATOM 646 N N . TYR A 1 82 ? -20.901 -6.839 16.965 1.00 56.91 82 TYR A N 1
ATOM 647 C CA . TYR A 1 82 ? -20.985 -8.300 17.088 1.00 56.91 82 TYR A CA 1
ATOM 648 C C . TYR A 1 82 ? -22.188 -8.891 16.334 1.00 56.91 82 TYR A C 1
ATOM 650 O O . TYR A 1 82 ? -22.283 -10.110 16.189 1.00 56.91 82 TYR A O 1
ATOM 658 N N . LEU A 1 83 ? -23.094 -8.051 15.818 1.00 57.66 83 LEU A N 1
ATOM 659 C CA . LEU A 1 83 ? -24.229 -8.493 15.007 1.00 57.66 83 LEU A CA 1
ATOM 660 C C . LEU A 1 83 ? -23.836 -8.604 13.526 1.00 57.66 83 LEU A C 1
ATOM 662 O O . LEU A 1 83 ? -23.279 -7.656 12.972 1.00 57.66 83 LEU A O 1
ATOM 666 N N . PRO A 1 84 ? -24.161 -9.708 12.832 1.00 50.19 84 PRO A N 1
ATOM 667 C CA . PRO A 1 84 ? -23.896 -9.822 11.402 1.00 50.19 84 PRO A CA 1
ATOM 668 C C . PRO A 1 84 ? -24.675 -8.750 10.628 1.00 50.19 84 PRO A C 1
ATOM 670 O O . PRO A 1 84 ? -25.875 -8.550 10.822 1.00 50.19 84 PRO A O 1
ATOM 673 N N . LYS A 1 85 ? -23.989 -8.027 9.738 1.00 54.28 85 LYS A N 1
ATOM 674 C CA . LYS A 1 85 ? -24.629 -7.018 8.884 1.00 54.28 85 LYS A CA 1
ATOM 675 C C . LYS A 1 85 ? -25.383 -7.695 7.741 1.00 54.28 85 LYS A C 1
ATOM 677 O O . LYS A 1 85 ? -24.910 -8.669 7.170 1.00 54.28 85 LYS A O 1
ATOM 682 N N . LYS A 1 86 ? -26.513 -7.097 7.338 1.00 47.28 86 LYS A N 1
ATOM 683 C CA . LYS A 1 86 ? -27.397 -7.571 6.249 1.00 47.28 86 LYS A CA 1
ATOM 684 C C . LYS A 1 86 ? -26.707 -7.824 4.896 1.00 47.28 86 LYS A C 1
ATOM 686 O O . LYS A 1 86 ? -27.270 -8.533 4.072 1.00 47.28 86 LYS A O 1
ATOM 691 N N . ASN A 1 87 ? -25.500 -7.296 4.679 1.00 42.56 87 ASN A N 1
ATOM 692 C CA . ASN A 1 87 ? -24.729 -7.499 3.454 1.00 42.56 87 ASN A CA 1
ATOM 693 C C . ASN A 1 87 ? -23.464 -8.317 3.744 1.00 42.56 87 ASN A C 1
ATOM 695 O O . ASN A 1 87 ? -22.375 -7.762 3.875 1.00 42.56 87 ASN A O 1
ATOM 699 N N . GLY A 1 88 ? -23.621 -9.638 3.815 1.00 44.09 88 GLY A N 1
ATOM 700 C CA . GLY A 1 88 ? -22.510 -10.587 3.809 1.00 44.09 88 GLY A CA 1
ATOM 701 C C . GLY A 1 88 ? -22.305 -11.299 5.140 1.00 44.09 88 GLY A C 1
ATOM 702 O O . GLY A 1 88 ? -22.142 -10.680 6.186 1.00 44.09 88 GLY A O 1
ATOM 703 N N . ASN A 1 89 ? -22.269 -12.625 5.062 1.00 44.09 89 ASN A N 1
ATOM 704 C CA . ASN A 1 89 ? -22.172 -13.600 6.149 1.00 44.09 89 ASN A CA 1
ATOM 705 C C . ASN A 1 89 ? -20.816 -13.585 6.902 1.00 44.09 89 ASN A C 1
ATOM 707 O O . ASN A 1 89 ? -20.358 -14.615 7.392 1.00 44.09 89 ASN A O 1
ATOM 711 N N . TYR A 1 90 ? -20.116 -12.450 6.941 1.00 52.50 90 TYR A N 1
ATOM 712 C CA . TYR A 1 90 ? -18.758 -12.357 7.468 1.00 52.50 90 TYR A CA 1
ATOM 713 C C . TYR A 1 90 ? -18.801 -11.965 8.943 1.00 52.50 90 TYR A C 1
ATOM 715 O O . TYR A 1 90 ? -19.313 -10.904 9.304 1.00 52.50 90 TYR A O 1
ATOM 723 N N . ASN A 1 91 ? -18.240 -12.817 9.800 1.00 56.72 91 ASN A N 1
ATOM 724 C CA . ASN A 1 91 ? -18.048 -12.504 11.210 1.00 56.72 91 ASN A CA 1
ATOM 725 C C . ASN A 1 91 ? -17.214 -11.213 11.326 1.00 56.72 91 ASN A C 1
ATOM 727 O O . ASN A 1 91 ? -16.100 -11.140 10.809 1.00 56.72 91 ASN A O 1
ATOM 731 N N . ILE A 1 92 ? -17.746 -10.177 11.970 1.00 57.56 92 ILE A N 1
ATOM 732 C CA . ILE A 1 92 ? -17.100 -8.860 12.054 1.00 57.56 92 ILE A CA 1
ATOM 733 C C . ILE A 1 92 ? -15.742 -8.951 12.770 1.00 57.56 92 ILE A C 1
ATOM 735 O O . ILE A 1 92 ? -14.799 -8.245 12.408 1.00 57.56 92 ILE A O 1
ATOM 739 N N . THR A 1 93 ? -15.596 -9.894 13.702 1.00 58.78 93 THR A N 1
ATOM 740 C CA . THR A 1 93 ? -14.312 -10.229 14.330 1.00 58.78 93 THR A CA 1
ATOM 741 C C . THR A 1 93 ? -13.266 -10.663 13.299 1.00 58.78 93 THR A C 1
ATOM 743 O O . THR A 1 93 ? -12.112 -10.249 13.385 1.00 58.78 93 THR A O 1
ATOM 746 N N . LEU A 1 94 ? -13.665 -11.429 12.276 1.00 64.94 94 LEU A N 1
ATOM 747 C CA . LEU A 1 94 ? -12.778 -11.859 11.191 1.00 64.94 94 LEU A CA 1
ATOM 748 C C . LEU A 1 94 ? -12.356 -10.679 10.307 1.00 64.94 94 LEU A C 1
ATOM 750 O O . LEU A 1 94 ? -11.207 -10.611 9.878 1.00 64.94 94 LEU A O 1
ATOM 754 N N . LEU A 1 95 ? -13.259 -9.724 10.064 1.00 67.25 95 LEU A N 1
ATOM 755 C CA . LEU A 1 95 ? -12.941 -8.516 9.302 1.00 67.25 95 LEU A CA 1
ATOM 756 C C . LEU A 1 95 ? -11.902 -7.645 10.023 1.00 67.25 95 LEU A C 1
ATOM 758 O O . LEU A 1 95 ? -10.976 -7.134 9.388 1.00 67.25 95 LEU A O 1
ATOM 762 N N . PHE A 1 96 ? -12.036 -7.489 11.343 1.00 65.69 96 PHE A N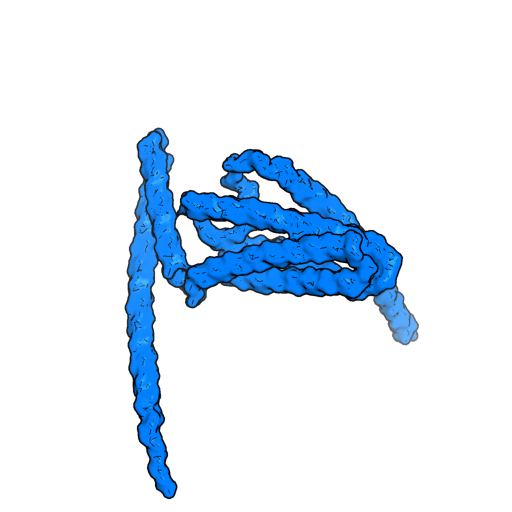 1
ATOM 763 C CA . PHE A 1 96 ? -11.055 -6.762 12.147 1.00 65.69 96 PHE A CA 1
ATOM 764 C C . PHE A 1 96 ? -9.713 -7.481 12.205 1.00 65.69 96 PHE A C 1
ATOM 766 O O . PHE A 1 96 ? -8.691 -6.848 11.950 1.00 65.69 96 PHE A O 1
ATOM 773 N N . ALA A 1 97 ? -9.721 -8.796 12.428 1.00 72.06 97 ALA A N 1
ATOM 774 C CA . ALA A 1 97 ? -8.505 -9.599 12.398 1.00 72.06 97 ALA A CA 1
ATOM 775 C C . ALA A 1 97 ? -7.783 -9.476 11.045 1.00 72.06 97 ALA A C 1
ATOM 777 O O . ALA A 1 97 ? -6.586 -9.209 11.005 1.00 72.06 97 ALA A O 1
ATOM 778 N N . TYR A 1 98 ? -8.512 -9.565 9.926 1.00 79.12 98 TYR A N 1
ATOM 779 C CA . TYR A 1 98 ? -7.935 -9.393 8.591 1.00 79.12 98 TYR A CA 1
ATOM 780 C C . TYR A 1 98 ? -7.315 -8.004 8.392 1.00 79.12 98 TYR A C 1
ATOM 782 O O . TYR A 1 98 ? -6.236 -7.872 7.811 1.00 79.12 98 TYR A O 1
ATOM 790 N N . LYS A 1 99 ? -7.986 -6.951 8.873 1.00 78.81 99 LYS A N 1
ATOM 791 C CA . LYS A 1 99 ? -7.481 -5.577 8.792 1.00 78.81 99 LYS A CA 1
ATOM 792 C C . LYS A 1 99 ? -6.189 -5.407 9.591 1.00 78.81 99 LYS A C 1
ATOM 794 O O . LYS A 1 99 ? -5.247 -4.818 9.067 1.00 78.81 99 LYS A O 1
ATOM 799 N N . ASP A 1 100 ? -6.136 -5.931 10.811 1.00 79.88 100 ASP A N 1
ATOM 800 C CA . ASP A 1 100 ? -4.941 -5.863 11.654 1.00 79.88 100 ASP A CA 1
ATOM 801 C C . ASP A 1 100 ? -3.776 -6.645 11.022 1.00 79.88 100 ASP A C 1
ATOM 803 O O . ASP A 1 100 ? -2.653 -6.145 10.968 1.00 79.88 100 ASP A O 1
ATOM 807 N N . GLU A 1 101 ? -4.040 -7.817 10.439 1.00 83.50 101 GLU A N 1
ATOM 808 C CA . GLU A 1 101 ? -3.039 -8.589 9.688 1.00 83.50 101 GLU A CA 1
ATOM 809 C C . GLU A 1 101 ? -2.555 -7.871 8.417 1.00 83.50 101 GLU A C 1
ATOM 811 O O . GLU A 1 101 ? -1.378 -7.949 8.057 1.00 83.50 101 GLU A O 1
ATOM 816 N N . TYR A 1 102 ? -3.424 -7.127 7.731 1.00 86.25 102 TYR A N 1
ATOM 817 C CA . TYR A 1 102 ? -3.026 -6.276 6.605 1.00 86.25 102 TYR A CA 1
ATOM 818 C C . TYR A 1 102 ? -2.126 -5.109 7.044 1.00 86.25 102 TYR A C 1
ATOM 820 O O . TYR A 1 102 ? -1.131 -4.818 6.377 1.00 86.25 102 TYR A O 1
ATOM 828 N N . GLU A 1 103 ? -2.440 -4.457 8.162 1.00 83.50 103 GLU A N 1
ATOM 829 C CA . GLU A 1 103 ? -1.632 -3.365 8.711 1.00 83.50 103 GLU A CA 1
ATOM 830 C C . GLU A 1 103 ? -0.248 -3.867 9.169 1.00 83.50 103 GLU A C 1
ATOM 832 O O . GLU A 1 103 ? 0.772 -3.280 8.797 1.00 83.50 103 GLU A O 1
ATOM 837 N N . LYS A 1 104 ? -0.183 -5.016 9.860 1.00 85.00 104 LYS A N 1
ATOM 838 C CA . LYS A 1 104 ? 1.085 -5.684 10.205 1.00 85.00 104 LYS A CA 1
ATOM 839 C C . LYS A 1 104 ? 1.892 -6.053 8.963 1.00 85.00 104 LYS A C 1
ATOM 841 O O . LYS A 1 104 ? 3.087 -5.773 8.907 1.00 85.00 104 LYS A O 1
ATOM 846 N N . PHE A 1 105 ? 1.246 -6.644 7.955 1.00 89.06 105 PHE A N 1
ATOM 847 C CA . PHE A 1 105 ? 1.886 -6.997 6.686 1.00 89.06 105 PHE A CA 1
ATOM 848 C C . PHE A 1 105 ? 2.571 -5.786 6.042 1.00 89.06 105 PHE A C 1
ATOM 850 O O . PHE A 1 105 ? 3.744 -5.869 5.683 1.00 89.06 105 PHE A O 1
ATOM 857 N N . LYS A 1 106 ? 1.881 -4.640 5.954 1.00 86.38 106 LYS A N 1
ATOM 858 C CA . LYS A 1 106 ? 2.475 -3.397 5.438 1.00 86.38 106 LYS A CA 1
ATOM 859 C C . LYS A 1 106 ? 3.725 -2.991 6.206 1.00 86.38 106 LYS A C 1
ATOM 861 O O . LYS A 1 106 ? 4.728 -2.652 5.581 1.00 86.38 106 LYS A O 1
ATOM 866 N N . LEU A 1 107 ? 3.672 -3.023 7.538 1.00 86.38 107 LEU A N 1
ATOM 867 C CA . LEU A 1 107 ? 4.802 -2.637 8.379 1.00 86.38 107 LEU A CA 1
ATOM 868 C C . LEU A 1 107 ? 6.009 -3.555 8.154 1.00 86.38 107 LEU A C 1
ATOM 870 O O . LEU A 1 107 ? 7.097 -3.059 7.863 1.00 86.38 107 LEU A O 1
ATOM 874 N N . TYR A 1 108 ? 5.814 -4.874 8.249 1.00 88.50 108 TYR A N 1
ATOM 875 C CA . TYR A 1 108 ? 6.893 -5.846 8.065 1.00 88.50 108 TYR A CA 1
ATOM 876 C C . TYR A 1 108 ? 7.562 -5.684 6.701 1.00 88.50 108 TYR A C 1
ATOM 878 O O . TYR A 1 108 ? 8.787 -5.600 6.623 1.00 88.50 108 TYR A O 1
ATOM 886 N N . LEU A 1 109 ? 6.769 -5.571 5.632 1.00 90.25 109 LEU A N 1
ATOM 887 C CA . LEU A 1 109 ? 7.320 -5.440 4.287 1.00 90.25 109 LEU A CA 1
ATOM 888 C C . LEU A 1 109 ? 7.999 -4.089 4.063 1.00 90.25 109 LEU A C 1
ATOM 890 O O . LEU A 1 109 ? 9.041 -4.043 3.419 1.00 90.25 109 LEU A O 1
ATOM 894 N N . THR A 1 110 ? 7.486 -3.010 4.651 1.00 88.12 110 THR A N 1
ATOM 895 C CA . THR A 1 110 ? 8.137 -1.692 4.602 1.00 88.12 110 THR A CA 1
ATOM 896 C C . THR A 1 110 ? 9.520 -1.717 5.262 1.00 88.12 110 THR A C 1
ATOM 898 O O . THR A 1 110 ? 10.472 -1.163 4.718 1.00 88.12 110 THR A O 1
ATOM 901 N N . ILE A 1 111 ? 9.661 -2.394 6.407 1.00 89.62 111 ILE A N 1
ATOM 902 C CA . ILE A 1 111 ? 10.951 -2.537 7.102 1.00 89.62 111 ILE A CA 1
ATOM 903 C C . ILE A 1 111 ? 11.928 -3.370 6.262 1.00 89.62 111 ILE A C 1
ATOM 905 O O . ILE A 1 111 ? 13.081 -2.976 6.088 1.00 89.62 111 ILE A O 1
ATOM 909 N N . ILE A 1 112 ? 11.466 -4.488 5.695 1.00 92.00 112 ILE A N 1
ATOM 910 C CA . ILE A 1 112 ? 12.282 -5.336 4.812 1.00 92.00 112 ILE A CA 1
ATOM 911 C C . ILE A 1 112 ? 12.758 -4.539 3.589 1.00 92.00 112 ILE A C 1
ATOM 913 O O . ILE A 1 112 ? 13.945 -4.563 3.264 1.00 92.00 112 ILE A O 1
ATOM 917 N N . LEU A 1 113 ? 11.863 -3.787 2.938 1.00 91.06 113 LEU A N 1
ATOM 918 C CA . LEU A 1 113 ? 12.197 -2.942 1.788 1.00 91.06 113 LEU A CA 1
ATOM 919 C C . LEU A 1 113 ? 13.214 -1.853 2.147 1.00 91.06 113 LEU A C 1
ATOM 921 O O . LEU A 1 113 ? 14.124 -1.594 1.358 1.00 91.06 113 LEU A O 1
ATOM 925 N N . LEU A 1 114 ? 13.112 -1.251 3.335 1.00 90.50 114 LEU A N 1
ATOM 926 C CA . LEU A 1 114 ? 14.080 -0.263 3.816 1.00 90.50 114 LEU A CA 1
ATOM 927 C C . LEU A 1 114 ? 15.478 -0.875 3.996 1.00 90.50 114 LEU A C 1
ATOM 929 O O . LEU A 1 114 ? 16.459 -0.305 3.526 1.00 90.50 114 LEU A O 1
ATOM 933 N N . ILE A 1 115 ? 15.570 -2.051 4.623 1.00 90.94 115 ILE A N 1
ATOM 934 C CA . ILE A 1 115 ? 16.850 -2.742 4.843 1.00 90.94 115 ILE A CA 1
ATOM 935 C C . ILE A 1 115 ? 17.466 -3.162 3.507 1.00 90.94 115 ILE A C 1
ATOM 937 O O . ILE A 1 115 ? 18.629 -2.868 3.247 1.00 90.94 115 ILE A O 1
ATOM 941 N N . ILE A 1 116 ? 16.687 -3.801 2.627 1.00 90.31 116 ILE A N 1
ATOM 942 C CA . ILE A 1 116 ? 17.194 -4.264 1.331 1.00 90.31 116 ILE A CA 1
ATOM 943 C C . ILE A 1 116 ? 17.636 -3.078 0.473 1.00 90.31 116 ILE A C 1
ATOM 945 O O . ILE A 1 116 ? 18.715 -3.136 -0.108 1.00 90.31 116 ILE A O 1
ATOM 949 N N . SER A 1 117 ? 16.861 -1.991 0.409 1.00 89.94 117 SER A N 1
ATOM 950 C CA . SER A 1 117 ? 17.246 -0.805 -0.371 1.00 89.94 117 SER A CA 1
ATOM 951 C 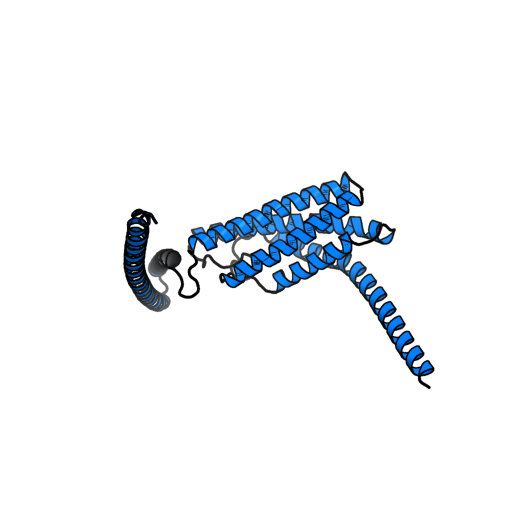C . SER A 1 117 ? 18.506 -0.124 0.174 1.00 89.94 117 SER A C 1
ATOM 953 O O . SER A 1 117 ? 19.352 0.302 -0.617 1.00 89.94 117 SER A O 1
ATOM 955 N N . PHE A 1 118 ? 18.693 -0.097 1.498 1.00 89.44 118 PHE A N 1
ATOM 956 C CA . PHE A 1 118 ? 19.934 0.358 2.126 1.00 89.44 118 PHE A CA 1
ATOM 957 C C . PHE A 1 118 ? 21.124 -0.534 1.741 1.00 89.44 118 PHE A C 1
ATOM 959 O O . PHE A 1 118 ? 22.145 -0.036 1.262 1.00 89.44 118 PHE A O 1
ATOM 966 N N . THR A 1 119 ? 20.974 -1.856 1.854 1.00 87.75 119 THR A N 1
ATOM 967 C CA . THR A 1 119 ? 22.005 -2.828 1.468 1.00 87.75 119 THR A CA 1
ATOM 968 C C . THR A 1 119 ? 22.341 -2.745 -0.023 1.00 87.75 119 THR A C 1
ATOM 970 O O . THR A 1 119 ? 23.518 -2.710 -0.373 1.00 87.75 119 THR A O 1
ATOM 973 N N . CYS A 1 120 ? 21.347 -2.635 -0.911 1.00 87.56 120 CYS A N 1
ATOM 974 C CA . CYS A 1 120 ? 21.562 -2.466 -2.355 1.00 87.56 120 CYS A CA 1
ATOM 975 C C . CYS A 1 120 ? 22.306 -1.163 -2.676 1.00 87.56 120 CYS A C 1
ATOM 977 O O . CYS A 1 120 ? 23.082 -1.097 -3.627 1.00 87.56 120 CYS A O 1
ATOM 979 N N . ARG A 1 121 ? 22.077 -0.093 -1.909 1.00 85.12 121 ARG A N 1
ATOM 980 C CA . ARG A 1 121 ? 22.752 1.182 -2.160 1.00 85.12 121 ARG A CA 1
ATOM 981 C C . ARG A 1 121 ? 24.202 1.180 -1.685 1.00 85.12 121 ARG A C 1
ATOM 983 O O . ARG A 1 121 ? 25.060 1.646 -2.427 1.00 85.12 121 ARG A O 1
ATOM 990 N N . PHE A 1 122 ? 24.455 0.727 -0.458 1.00 86.25 122 PHE A N 1
ATOM 991 C CA . PHE A 1 122 ? 25.742 0.944 0.212 1.00 86.25 122 PHE A CA 1
ATOM 992 C C . PHE A 1 122 ? 26.653 -0.285 0.250 1.00 86.25 122 PHE A C 1
ATOM 994 O O . PHE A 1 122 ? 27.865 -0.119 0.322 1.00 86.25 122 PHE A O 1
ATOM 1001 N N . LEU A 1 123 ? 26.097 -1.501 0.211 1.00 83.00 123 LEU A N 1
ATOM 1002 C CA . LEU A 1 123 ? 26.859 -2.739 0.426 1.00 83.00 123 LEU A CA 1
ATOM 1003 C C . LEU A 1 123 ? 26.983 -3.587 -0.844 1.00 83.00 123 LEU A C 1
ATOM 1005 O O . LEU A 1 123 ? 28.040 -4.153 -1.102 1.00 83.00 123 LEU A O 1
ATOM 1009 N N . LEU A 1 124 ? 25.916 -3.685 -1.641 1.00 79.56 124 LEU A N 1
ATOM 1010 C CA . LEU A 1 124 ? 25.835 -4.589 -2.789 1.00 79.56 124 LEU A CA 1
ATOM 1011 C C . LEU A 1 124 ? 25.487 -3.827 -4.070 1.00 79.56 124 LEU A C 1
ATOM 1013 O O . LEU A 1 124 ? 24.320 -3.559 -4.342 1.00 79.56 124 LEU A O 1
ATOM 1017 N N . ASN A 1 125 ? 26.489 -3.538 -4.900 1.00 78.38 125 ASN A N 1
ATOM 1018 C CA . ASN A 1 125 ? 26.290 -2.924 -6.216 1.00 78.38 125 ASN A CA 1
ATOM 1019 C C . ASN A 1 125 ? 26.176 -3.986 -7.325 1.00 78.38 125 ASN A C 1
ATOM 1021 O O . ASN A 1 125 ? 27.009 -4.048 -8.225 1.00 78.38 125 ASN A O 1
ATOM 1025 N N . SER A 1 126 ? 25.175 -4.865 -7.224 1.00 83.31 126 SER A N 1
ATOM 1026 C CA . SER A 1 126 ? 24.932 -5.928 -8.208 1.00 83.31 126 SER A CA 1
ATOM 1027 C C . SER A 1 126 ? 23.554 -5.795 -8.844 1.00 83.31 126 SER A C 1
ATOM 1029 O O . SER A 1 126 ? 22.547 -5.623 -8.153 1.00 83.31 126 SER A O 1
ATOM 1031 N N . ARG A 1 127 ? 23.500 -5.962 -10.171 1.00 83.69 127 ARG A N 1
ATOM 1032 C CA . ARG A 1 127 ? 22.257 -5.935 -10.955 1.00 83.69 127 ARG A CA 1
ATOM 1033 C C . ARG A 1 127 ? 21.257 -7.001 -10.510 1.00 83.69 127 ARG A C 1
ATOM 1035 O O . ARG A 1 127 ? 20.049 -6.773 -10.592 1.00 83.69 127 ARG A O 1
ATOM 1042 N N . VAL A 1 128 ? 21.754 -8.145 -10.036 1.00 86.12 128 VAL A N 1
ATOM 1043 C CA . VAL A 1 128 ? 20.924 -9.246 -9.529 1.00 86.12 128 VAL A CA 1
ATOM 1044 C C . VAL A 1 128 ? 20.216 -8.822 -8.247 1.00 86.12 128 VAL A C 1
ATOM 1046 O O . VAL A 1 128 ? 19.009 -9.009 -8.126 1.00 86.12 128 VAL A O 1
ATOM 1049 N N . THR A 1 129 ? 20.931 -8.181 -7.322 1.00 86.44 129 THR A N 1
ATOM 1050 C CA . THR A 1 129 ? 20.344 -7.674 -6.075 1.00 86.44 129 THR A CA 1
ATOM 1051 C C . THR A 1 129 ? 19.280 -6.615 -6.363 1.00 86.44 129 THR A C 1
ATOM 1053 O O . THR A 1 129 ? 18.188 -6.669 -5.797 1.00 86.44 129 THR A O 1
ATOM 1056 N N . ASP A 1 130 ? 19.542 -5.715 -7.316 1.00 89.00 130 ASP A N 1
ATOM 1057 C CA . ASP A 1 130 ? 18.549 -4.733 -7.759 1.00 89.00 130 ASP A CA 1
ATOM 1058 C C . ASP A 1 130 ? 17.318 -5.408 -8.392 1.00 89.00 130 ASP A C 1
ATOM 1060 O O . ASP A 1 130 ? 16.190 -4.964 -8.181 1.00 89.00 130 ASP A O 1
ATOM 1064 N N . ALA A 1 131 ? 17.500 -6.486 -9.164 1.00 90.19 131 ALA A N 1
ATOM 1065 C CA . ALA A 1 131 ? 16.393 -7.241 -9.752 1.00 90.19 131 ALA A CA 1
ATOM 1066 C C . ALA A 1 131 ? 15.526 -7.899 -8.669 1.00 90.19 131 ALA A C 1
ATOM 1068 O O . ALA A 1 131 ? 14.305 -7.783 -8.711 1.00 90.19 131 ALA A O 1
ATOM 1069 N N . VAL A 1 132 ? 16.147 -8.521 -7.662 1.00 91.38 132 VAL A N 1
ATOM 1070 C CA . VAL A 1 132 ? 15.439 -9.110 -6.515 1.00 91.38 132 VAL A CA 1
ATOM 1071 C C . VAL A 1 132 ? 14.647 -8.041 -5.759 1.00 91.38 132 VAL A C 1
ATOM 1073 O O . VAL A 1 132 ? 13.478 -8.252 -5.438 1.00 91.38 132 VAL A O 1
ATOM 1076 N N . PHE A 1 133 ? 15.243 -6.868 -5.531 1.00 92.56 133 PHE A N 1
ATOM 1077 C CA . PHE A 1 133 ? 14.560 -5.745 -4.891 1.00 92.56 133 PHE A CA 1
ATOM 1078 C C . PHE A 1 133 ? 13.354 -5.247 -5.705 1.00 92.56 133 PHE A C 1
ATOM 1080 O O . PHE A 1 133 ? 12.261 -5.087 -5.162 1.00 92.56 133 PHE A O 1
ATOM 1087 N N . ASN A 1 134 ? 13.518 -5.042 -7.015 1.00 92.06 134 ASN A N 1
ATOM 1088 C CA . ASN A 1 134 ? 12.425 -4.593 -7.882 1.00 92.06 134 ASN A CA 1
ATOM 1089 C C . ASN A 1 134 ? 11.316 -5.645 -8.012 1.00 92.06 134 ASN A C 1
ATOM 1091 O O . ASN A 1 134 ? 10.139 -5.293 -7.994 1.00 92.06 134 ASN A O 1
ATOM 1095 N N . PHE A 1 135 ? 11.665 -6.931 -8.076 1.00 94.00 135 PHE A N 1
ATOM 1096 C CA . PHE A 1 135 ? 10.692 -8.022 -8.046 1.00 94.00 135 PHE A CA 1
ATOM 1097 C C . PHE A 1 135 ? 9.880 -8.011 -6.744 1.00 94.00 135 PHE A C 1
ATOM 1099 O O . PHE A 1 135 ? 8.652 -8.115 -6.778 1.00 94.00 135 PHE A O 1
ATOM 1106 N N . LEU A 1 136 ? 10.546 -7.807 -5.603 1.00 94.19 136 LEU A N 1
ATOM 1107 C CA . LEU A 1 136 ? 9.881 -7.678 -4.310 1.00 94.19 136 LEU A CA 1
ATOM 1108 C C . LEU A 1 136 ? 8.931 -6.469 -4.270 1.00 94.19 136 LEU A C 1
ATOM 1110 O O . LEU A 1 136 ? 7.831 -6.593 -3.736 1.00 94.19 136 LEU A O 1
ATOM 1114 N N . LEU A 1 137 ? 9.306 -5.328 -4.863 1.00 92.94 137 LEU A N 1
ATOM 1115 C CA . LEU A 1 137 ? 8.427 -4.156 -4.979 1.00 92.94 137 LEU A CA 1
ATOM 1116 C C . LEU A 1 137 ? 7.183 -4.437 -5.832 1.00 92.94 137 LEU A C 1
ATOM 1118 O O . LEU A 1 137 ? 6.073 -4.114 -5.408 1.00 92.94 137 LEU A O 1
ATOM 1122 N N . VAL A 1 138 ? 7.350 -5.064 -7.003 1.00 94.81 138 VAL A N 1
ATOM 1123 C CA . VAL A 1 138 ? 6.227 -5.471 -7.868 1.00 94.81 138 VAL A CA 1
ATOM 1124 C C . VAL A 1 138 ? 5.277 -6.379 -7.093 1.00 94.81 138 VAL A C 1
ATOM 1126 O O . VAL A 1 138 ? 4.074 -6.125 -7.032 1.00 94.81 138 VAL A O 1
ATOM 1129 N N . TRP A 1 139 ? 5.819 -7.411 -6.444 1.00 94.88 139 TRP A N 1
ATOM 1130 C CA . TRP A 1 139 ? 5.034 -8.338 -5.637 1.00 94.88 139 TRP A CA 1
ATOM 1131 C C . TRP A 1 139 ? 4.309 -7.633 -4.481 1.00 94.88 139 TRP A C 1
ATOM 1133 O O . TRP A 1 139 ? 3.125 -7.893 -4.239 1.00 94.88 139 TRP A O 1
ATOM 1143 N N . TYR A 1 140 ? 4.986 -6.709 -3.796 1.00 94.00 140 TYR A N 1
ATOM 1144 C CA . TYR A 1 140 ? 4.425 -5.950 -2.684 1.00 94.00 140 TYR A CA 1
ATOM 1145 C C . TYR A 1 140 ? 3.226 -5.104 -3.125 1.00 94.00 140 TYR A C 1
ATOM 1147 O O . TYR A 1 140 ? 2.139 -5.253 -2.564 1.00 94.00 140 TYR A O 1
ATOM 1155 N N . TYR A 1 141 ? 3.377 -4.273 -4.161 1.00 92.00 141 TYR A N 1
ATOM 1156 C CA . TYR A 1 141 ? 2.297 -3.399 -4.632 1.00 92.00 141 TYR A CA 1
ATOM 1157 C C . TYR A 1 141 ? 1.130 -4.171 -5.265 1.00 92.00 141 TYR A C 1
ATOM 1159 O O . TYR A 1 141 ? -0.032 -3.806 -5.055 1.00 92.00 141 TYR A O 1
ATOM 1167 N N . CYS A 1 142 ? 1.393 -5.291 -5.947 1.00 92.50 142 CYS A N 1
ATOM 1168 C CA . CYS A 1 142 ? 0.340 -6.212 -6.385 1.00 92.50 142 CYS A CA 1
ATOM 1169 C C . CYS A 1 142 ? -0.449 -6.777 -5.195 1.00 92.50 142 CYS A C 1
ATOM 1171 O O . CYS A 1 142 ? -1.680 -6.738 -5.181 1.00 92.50 142 CYS A O 1
ATOM 1173 N N . THR A 1 143 ? 0.251 -7.255 -4.163 1.00 93.06 143 THR A N 1
ATOM 1174 C CA . THR A 1 143 ? -0.385 -7.823 -2.967 1.00 93.06 143 THR A CA 1
ATOM 1175 C C . THR A 1 143 ? -1.203 -6.774 -2.217 1.00 93.06 143 THR A C 1
ATOM 1177 O O . THR A 1 143 ? -2.321 -7.066 -1.787 1.00 93.06 143 THR A O 1
ATOM 1180 N N . LEU A 1 144 ? -0.692 -5.544 -2.092 1.00 89.06 144 LEU A N 1
ATOM 1181 C CA . LEU A 1 144 ? -1.442 -4.430 -1.511 1.00 89.06 144 LEU A CA 1
ATOM 1182 C C . LEU A 1 144 ? -2.733 -4.168 -2.270 1.00 89.06 144 LEU A C 1
ATOM 1184 O O . LEU A 1 144 ? -3.787 -4.091 -1.652 1.00 89.06 144 LEU A O 1
ATOM 1188 N N . THR A 1 145 ? -2.664 -4.102 -3.595 1.00 90.44 145 THR A N 1
ATOM 1189 C CA . THR A 1 145 ? -3.832 -3.843 -4.441 1.00 90.44 145 THR A CA 1
ATOM 1190 C C . THR A 1 145 ? -4.929 -4.887 -4.223 1.00 90.44 145 THR A C 1
ATOM 1192 O O . THR A 1 145 ? -6.099 -4.534 -4.057 1.00 90.44 145 THR A O 1
ATOM 1195 N N . ILE A 1 146 ? -4.564 -6.172 -4.146 1.00 89.38 146 ILE A N 1
ATOM 1196 C CA . ILE A 1 146 ? -5.515 -7.262 -3.885 1.00 89.38 146 ILE A CA 1
ATOM 1197 C C . ILE A 1 146 ? -6.105 -7.143 -2.473 1.00 89.38 146 ILE A C 1
ATOM 1199 O O . ILE A 1 146 ? -7.327 -7.151 -2.311 1.00 89.38 146 ILE A O 1
ATOM 1203 N N . ARG A 1 147 ? -5.258 -6.994 -1.445 1.00 89.25 147 ARG A N 1
ATOM 1204 C CA . ARG A 1 147 ? -5.712 -6.881 -0.047 1.00 89.25 147 ARG A CA 1
ATOM 1205 C C . ARG A 1 147 ? -6.598 -5.652 0.172 1.00 89.25 147 ARG A C 1
ATOM 1207 O O . ARG A 1 147 ? -7.596 -5.727 0.884 1.00 89.25 147 ARG A O 1
ATOM 1214 N N . GLU A 1 148 ? -6.278 -4.531 -0.463 1.00 85.94 148 GLU A N 1
ATOM 1215 C CA . GLU A 1 148 ? -7.081 -3.309 -0.401 1.00 85.94 148 GLU A CA 1
ATOM 1216 C C . GLU A 1 148 ? -8.404 -3.444 -1.144 1.00 85.94 148 GLU A C 1
ATOM 1218 O O . GLU A 1 148 ? -9.419 -2.966 -0.644 1.00 85.94 148 GLU A O 1
ATOM 1223 N N . SER A 1 149 ? -8.433 -4.155 -2.273 1.00 85.38 149 SER A N 1
ATOM 1224 C CA . SER A 1 149 ? -9.678 -4.468 -2.984 1.00 85.38 149 SER A CA 1
ATOM 1225 C C . SER A 1 149 ? -10.623 -5.308 -2.118 1.00 85.38 149 SER A C 1
ATOM 1227 O O . SER A 1 149 ? -11.815 -5.009 -2.038 1.00 85.38 149 SER A O 1
ATOM 1229 N N . ILE A 1 150 ? -10.088 -6.297 -1.388 1.00 84.56 150 ILE A N 1
ATOM 1230 C CA . ILE A 1 150 ? -10.852 -7.089 -0.40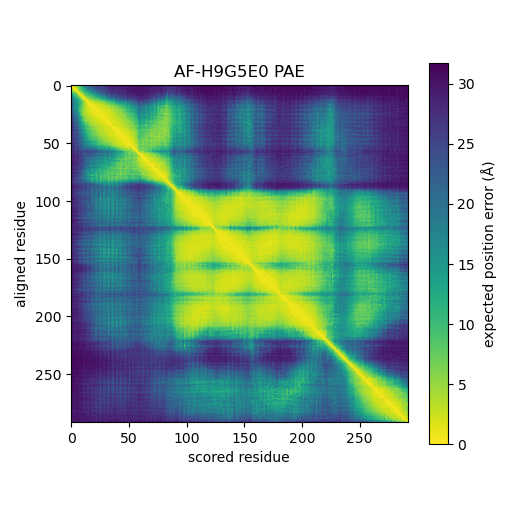9 1.00 84.56 150 ILE A CA 1
ATOM 1231 C C . ILE A 1 150 ? -11.380 -6.187 0.715 1.00 84.56 150 ILE A C 1
ATOM 1233 O O . ILE A 1 150 ? -12.558 -6.252 1.063 1.00 84.56 150 ILE A O 1
ATOM 1237 N N . LEU A 1 151 ? -10.543 -5.300 1.262 1.00 82.50 151 LEU A N 1
ATOM 1238 C CA . LEU A 1 151 ? -10.960 -4.360 2.306 1.00 82.50 151 LEU A CA 1
ATOM 1239 C C . LEU A 1 151 ? -12.057 -3.403 1.825 1.00 82.50 151 LEU A C 1
ATOM 1241 O O . LEU A 1 151 ? -13.001 -3.157 2.574 1.00 82.50 151 LEU A O 1
ATOM 1245 N N . ILE A 1 152 ? -11.957 -2.874 0.602 1.00 79.62 152 ILE A N 1
ATOM 1246 C CA . ILE A 1 152 ? -12.979 -2.007 -0.004 1.00 79.62 152 ILE A CA 1
ATOM 1247 C C . ILE A 1 152 ? -14.302 -2.760 -0.121 1.00 79.62 152 ILE A C 1
ATOM 1249 O O . ILE A 1 152 ? -15.333 -2.245 0.311 1.00 79.62 152 ILE A O 1
ATOM 1253 N N . ASN A 1 153 ? -14.266 -3.993 -0.633 1.00 75.44 153 ASN A N 1
ATOM 1254 C CA . ASN A 1 153 ? -15.455 -4.834 -0.751 1.00 75.44 153 ASN A CA 1
ATOM 1255 C C . ASN A 1 153 ? -16.084 -5.146 0.619 1.00 75.44 153 ASN A C 1
ATOM 1257 O O . ASN A 1 153 ? -17.302 -5.228 0.747 1.00 75.44 153 ASN A O 1
ATOM 1261 N N . ASN A 1 154 ? -15.263 -5.219 1.668 1.00 71.88 154 ASN A N 1
ATOM 1262 C CA . ASN A 1 154 ? -15.712 -5.393 3.048 1.00 71.88 154 ASN A CA 1
ATOM 1263 C C . ASN A 1 154 ? -16.156 -4.083 3.738 1.00 71.88 154 ASN A C 1
ATOM 1265 O O . ASN A 1 154 ? -16.370 -4.062 4.949 1.00 71.88 154 ASN A O 1
ATOM 1269 N N . GLY A 1 155 ? -16.298 -2.977 2.997 1.00 66.25 155 GLY A N 1
ATOM 1270 C CA . GLY A 1 155 ? -16.817 -1.699 3.499 1.00 66.25 155 GLY A CA 1
ATOM 1271 C C . GLY A 1 155 ? -15.756 -0.717 4.003 1.00 66.25 155 GLY A C 1
ATOM 1272 O O . GLY A 1 155 ? -16.096 0.336 4.552 1.00 66.25 155 GLY A O 1
ATOM 1273 N N . SER A 1 156 ? -14.473 -1.020 3.817 1.00 69.69 156 SER A N 1
ATOM 1274 C CA . SER A 1 156 ? -13.384 -0.134 4.212 1.00 69.69 156 SER A CA 1
ATOM 1275 C C . SER A 1 156 ? -13.278 1.086 3.293 1.00 69.69 156 SER A C 1
ATOM 1277 O O . SER A 1 156 ? -13.236 0.971 2.069 1.00 69.69 156 SER A O 1
ATOM 1279 N N . LYS A 1 157 ? -13.182 2.285 3.877 1.00 66.12 157 LYS A N 1
ATOM 1280 C CA . LYS A 1 157 ? -13.110 3.546 3.117 1.00 66.12 157 LYS A CA 1
ATOM 1281 C C . LYS A 1 157 ? -11.685 3.868 2.667 1.00 66.12 157 LYS A C 1
ATOM 1283 O O . LYS A 1 157 ? -11.022 4.730 3.248 1.00 66.12 157 LYS A O 1
ATOM 1288 N N . ILE A 1 158 ? -11.217 3.178 1.631 1.00 69.62 158 ILE A N 1
ATOM 1289 C CA . ILE A 1 158 ? -9.948 3.477 0.948 1.00 69.62 158 ILE A CA 1
ATOM 1290 C C . ILE A 1 158 ? -10.223 4.465 -0.183 1.00 69.62 158 ILE A C 1
ATOM 1292 O O . ILE A 1 158 ? -11.158 4.280 -0.958 1.00 69.62 158 ILE A O 1
ATOM 1296 N N . LYS A 1 159 ? -9.428 5.538 -0.290 1.00 70.50 159 LYS A N 1
ATOM 1297 C CA . LYS A 1 159 ? -9.557 6.457 -1.431 1.00 70.50 159 LYS A CA 1
ATOM 1298 C C . LYS A 1 159 ? -8.977 5.789 -2.676 1.00 70.50 159 LYS A C 1
ATOM 1300 O O . LYS A 1 159 ? -7.844 5.318 -2.627 1.00 70.50 159 LYS A O 1
ATOM 1305 N N . GLY A 1 160 ? -9.700 5.847 -3.794 1.00 68.00 160 GLY A N 1
ATOM 1306 C CA . GLY A 1 160 ? -9.265 5.257 -5.068 1.00 68.00 160 GLY A CA 1
ATOM 1307 C C . GLY A 1 160 ? -7.905 5.759 -5.568 1.00 68.00 160 GLY A C 1
ATOM 1308 O O . GLY A 1 160 ? -7.190 5.010 -6.221 1.00 68.00 160 GLY A O 1
ATOM 1309 N N . TRP A 1 161 ? -7.492 6.975 -5.186 1.00 73.62 161 TRP A N 1
ATOM 1310 C CA . TRP A 1 161 ? -6.152 7.498 -5.485 1.00 73.62 161 TRP A CA 1
ATOM 1311 C C . TRP A 1 161 ? -5.013 6.593 -4.982 1.00 73.62 161 TRP A C 1
ATOM 1313 O O . TRP A 1 161 ? -4.016 6.435 -5.676 1.00 73.62 161 TRP A O 1
ATOM 1323 N N . TRP A 1 162 ? -5.157 5.966 -3.809 1.00 77.75 162 TRP A N 1
ATOM 1324 C CA . TRP A 1 162 ? -4.121 5.072 -3.268 1.00 77.75 162 TRP A CA 1
ATOM 1325 C C . TRP A 1 162 ? -3.991 3.797 -4.086 1.00 77.75 162 TRP A C 1
ATOM 1327 O O . TRP A 1 162 ? -2.888 3.396 -4.437 1.00 77.75 162 TRP A O 1
ATOM 1337 N N . VAL A 1 163 ? -5.131 3.228 -4.469 1.00 77.69 163 VAL A N 1
ATOM 1338 C CA . VAL A 1 163 ? -5.185 2.059 -5.347 1.00 77.69 163 VAL A CA 1
ATOM 1339 C C . VAL A 1 163 ? -4.560 2.391 -6.707 1.00 77.69 163 VAL A C 1
ATOM 1341 O O . VAL A 1 163 ? -3.736 1.636 -7.212 1.00 77.69 163 VAL A O 1
ATOM 1344 N N . PHE A 1 164 ? -4.873 3.561 -7.270 1.00 76.69 164 PHE A N 1
ATOM 1345 C CA . PHE A 1 164 ? -4.255 4.045 -8.506 1.00 76.69 164 PHE A CA 1
ATOM 1346 C C . PHE A 1 164 ? -2.730 4.208 -8.384 1.00 76.69 164 PHE A C 1
ATOM 1348 O O . PHE A 1 164 ? -1.985 3.756 -9.252 1.00 76.69 164 PHE A O 1
ATOM 1355 N N . HIS A 1 165 ? -2.251 4.784 -7.279 1.00 78.50 165 HIS A N 1
ATOM 1356 C CA . HIS A 1 165 ? -0.821 4.904 -6.999 1.00 78.50 165 HIS A CA 1
ATOM 1357 C C . HIS A 1 165 ? -0.128 3.533 -6.897 1.00 78.50 165 HIS A C 1
ATOM 1359 O O . HIS A 1 165 ? 0.996 3.388 -7.380 1.00 78.50 165 HIS A O 1
ATOM 1365 N N . HIS A 1 166 ? -0.778 2.516 -6.317 1.00 87.50 166 HIS A N 1
ATOM 1366 C CA . HIS A 1 166 ? -0.232 1.155 -6.268 1.00 87.50 166 HIS A CA 1
ATOM 1367 C C . HIS A 1 166 ? -0.057 0.566 -7.669 1.00 87.50 166 HIS A C 1
ATOM 1369 O O . HIS A 1 166 ? 1.015 0.044 -7.961 1.00 87.50 166 HIS A O 1
ATOM 1375 N N . TYR A 1 167 ? -1.033 0.741 -8.564 1.00 86.06 167 TYR A N 1
ATOM 1376 C CA . TYR A 1 167 ? -0.906 0.299 -9.957 1.00 86.06 167 TYR A CA 1
ATOM 1377 C C . TYR A 1 167 ? 0.264 0.961 -10.691 1.00 86.06 167 TYR A C 1
ATOM 1379 O O . TYR A 1 167 ? 1.047 0.269 -11.344 1.00 86.06 167 TYR A O 1
ATOM 1387 N N . ILE A 1 168 ? 0.419 2.283 -10.556 1.00 83.00 168 ILE A N 1
ATOM 1388 C CA . ILE A 1 168 ? 1.556 3.000 -11.152 1.00 83.00 168 ILE A CA 1
ATOM 1389 C C . ILE A 1 168 ? 2.874 2.480 -10.572 1.00 83.00 168 ILE A C 1
ATOM 1391 O O . ILE A 1 168 ? 3.820 2.236 -11.316 1.00 83.00 168 ILE A O 1
ATOM 1395 N N . SER A 1 169 ? 2.933 2.283 -9.254 1.00 86.88 169 SER A N 1
ATOM 1396 C CA . SER A 1 169 ? 4.144 1.816 -8.571 1.00 86.88 169 SER A CA 1
ATOM 1397 C C . SER A 1 169 ? 4.542 0.409 -9.027 1.00 86.88 169 SER A C 1
ATOM 1399 O O . SER A 1 169 ? 5.706 0.186 -9.350 1.00 86.88 169 SER A O 1
ATOM 1401 N N . THR A 1 170 ? 3.580 -0.513 -9.156 1.00 92.25 170 THR A N 1
ATOM 1402 C CA . THR A 1 170 ? 3.792 -1.844 -9.747 1.00 92.25 170 THR A CA 1
ATOM 1403 C C . THR A 1 170 ? 4.363 -1.743 -11.158 1.00 92.25 170 THR A C 1
ATOM 1405 O O . THR A 1 170 ? 5.343 -2.417 -11.476 1.00 92.25 170 THR A O 1
ATOM 1408 N N . PHE A 1 171 ? 3.771 -0.898 -12.006 1.00 87.75 171 PHE A N 1
ATOM 1409 C CA . PHE A 1 171 ? 4.229 -0.717 -13.381 1.00 87.75 171 PHE A CA 1
ATOM 1410 C C . PHE A 1 171 ? 5.667 -0.183 -13.434 1.00 87.75 171 PHE A C 1
ATOM 1412 O O . PHE A 1 171 ? 6.510 -0.771 -14.107 1.00 87.75 171 PHE A O 1
ATOM 1419 N N . LEU A 1 172 ? 5.976 0.879 -12.683 1.00 87.12 172 LEU A N 1
ATOM 1420 C CA . LEU A 1 172 ? 7.311 1.484 -12.655 1.00 87.12 172 LEU A CA 1
ATOM 1421 C C . LEU A 1 172 ? 8.378 0.525 -12.109 1.00 87.12 172 LEU A C 1
ATOM 1423 O O . LEU A 1 172 ? 9.466 0.436 -12.679 1.00 87.12 172 LEU A O 1
ATOM 1427 N N . SER A 1 173 ? 8.074 -0.237 -11.053 1.00 90.06 173 SER A N 1
ATOM 1428 C CA . SER A 1 173 ? 8.973 -1.285 -10.552 1.00 90.06 173 SER A CA 1
ATOM 1429 C C . SER A 1 173 ? 9.163 -2.417 -11.567 1.00 90.06 173 SER A C 1
ATOM 1431 O O . SER A 1 173 ? 10.265 -2.949 -11.685 1.00 90.06 173 SER A O 1
ATOM 1433 N N . GLY A 1 174 ? 8.130 -2.750 -12.347 1.00 91.12 174 GLY A N 1
ATOM 1434 C CA . GLY A 1 174 ? 8.228 -3.695 -13.461 1.00 91.12 174 GLY A CA 1
ATOM 1435 C C . GLY A 1 174 ? 9.154 -3.197 -14.572 1.00 91.12 174 GLY A C 1
ATOM 1436 O O . GLY A 1 174 ? 10.031 -3.935 -15.019 1.00 91.12 174 GLY A O 1
ATOM 1437 N N . VAL A 1 175 ? 9.036 -1.921 -14.956 1.00 89.25 175 VAL A N 1
ATOM 1438 C CA . VAL A 1 175 ? 9.948 -1.289 -15.924 1.00 89.25 175 VAL A CA 1
ATOM 1439 C C . VAL A 1 175 ? 11.389 -1.353 -15.416 1.00 89.25 175 VAL A C 1
ATOM 1441 O O . VAL A 1 175 ? 12.262 -1.813 -16.150 1.00 89.25 175 VAL A O 1
ATOM 1444 N N . MET A 1 176 ? 11.634 -0.987 -14.151 1.00 88.94 176 MET A N 1
ATOM 1445 C CA . MET A 1 176 ? 12.963 -1.076 -13.525 1.00 88.94 176 MET A CA 1
ATOM 1446 C C . MET A 1 176 ? 13.518 -2.501 -13.496 1.00 88.94 176 MET A C 1
ATOM 1448 O O . MET A 1 176 ? 14.710 -2.701 -13.727 1.00 88.94 176 MET A O 1
ATOM 1452 N N . LEU A 1 177 ? 12.666 -3.499 -13.251 1.00 90.62 177 LEU A N 1
ATOM 1453 C CA . LEU A 1 177 ? 13.062 -4.904 -13.257 1.00 90.62 177 LEU A CA 1
ATOM 1454 C C . LEU A 1 177 ? 13.576 -5.334 -14.636 1.00 90.62 177 LEU A C 1
ATOM 1456 O O . LEU A 1 177 ? 14.624 -5.974 -14.717 1.00 90.62 177 LEU A O 1
ATOM 1460 N N . THR A 1 178 ? 12.875 -4.945 -15.703 1.00 89.81 178 THR A N 1
ATOM 1461 C CA . THR A 1 178 ? 13.213 -5.308 -17.091 1.00 89.81 178 THR A CA 1
ATOM 1462 C C . THR A 1 178 ? 14.244 -4.395 -17.755 1.00 89.81 178 THR A C 1
ATOM 1464 O O . THR A 1 178 ? 14.684 -4.686 -18.866 1.00 89.81 178 THR A O 1
ATOM 1467 N N . TRP A 1 179 ? 14.640 -3.294 -17.108 1.00 87.75 179 TRP A N 1
ATOM 1468 C CA . TRP A 1 179 ? 15.537 -2.317 -17.717 1.00 87.75 179 TRP A CA 1
ATOM 1469 C C . TRP A 1 179 ? 16.933 -2.929 -17.946 1.00 87.75 179 TRP A C 1
ATOM 1471 O O . TRP A 1 179 ? 17.543 -3.421 -16.986 1.00 87.75 179 TRP A O 1
ATOM 1481 N N . PRO A 1 180 ? 17.459 -2.917 -19.187 1.00 85.25 180 PRO A N 1
ATOM 1482 C CA . PRO A 1 180 ? 18.773 -3.474 -19.494 1.00 85.25 180 PRO A CA 1
ATOM 1483 C C . PRO A 1 180 ? 19.911 -2.700 -18.821 1.00 85.25 180 PRO A C 1
ATOM 1485 O O . PRO A 1 180 ? 19.811 -1.502 -18.558 1.00 85.25 180 PRO A O 1
ATOM 1488 N N . ASP A 1 181 ? 21.019 -3.385 -18.563 1.00 83.25 181 ASP A N 1
ATOM 1489 C CA . ASP A 1 181 ? 22.174 -2.733 -17.958 1.00 83.25 181 ASP A CA 1
ATOM 1490 C C . ASP A 1 181 ? 22.777 -1.684 -18.906 1.00 83.25 181 ASP A C 1
ATOM 1492 O O . ASP A 1 181 ? 22.946 -1.926 -20.103 1.00 83.25 181 ASP A O 1
ATOM 1496 N N . GLY A 1 182 ? 23.049 -0.486 -18.391 1.00 85.50 182 GLY A N 1
ATOM 1497 C CA . GLY A 1 182 ? 23.480 0.634 -19.219 1.00 85.50 182 GLY A CA 1
ATOM 1498 C C . GLY A 1 182 ? 23.654 1.943 -18.457 1.00 85.50 182 GLY A C 1
ATOM 1499 O O . GLY A 1 182 ? 23.232 2.101 -17.311 1.00 85.50 182 GLY A O 1
ATOM 1500 N N . LEU A 1 183 ? 24.251 2.939 -19.121 1.00 84.50 183 LEU A N 1
ATOM 1501 C CA . LEU A 1 183 ? 24.619 4.216 -18.494 1.00 84.50 183 LEU A CA 1
ATOM 1502 C C . LEU A 1 183 ? 23.419 4.942 -17.860 1.00 84.50 183 LEU A C 1
ATOM 1504 O O . LEU A 1 183 ? 23.534 5.508 -16.772 1.00 84.50 183 LEU A O 1
ATOM 1508 N N . MET A 1 184 ? 22.262 4.916 -18.529 1.00 83.44 184 MET A N 1
ATOM 1509 C CA . MET A 1 184 ? 21.039 5.552 -18.022 1.00 83.44 184 MET A CA 1
ATOM 1510 C C . MET A 1 184 ? 20.481 4.821 -16.802 1.00 83.44 184 MET A C 1
ATOM 1512 O O . MET A 1 184 ? 20.073 5.474 -15.842 1.00 83.44 184 MET A O 1
ATOM 1516 N N . TYR A 1 185 ? 20.545 3.486 -16.803 1.00 84.62 185 TYR A N 1
ATOM 1517 C CA . TYR A 1 185 ? 20.161 2.673 -15.655 1.00 84.62 185 TYR A CA 1
ATOM 1518 C C . TYR A 1 185 ? 21.026 3.015 -14.440 1.00 84.62 185 TYR A C 1
ATOM 1520 O O . TYR A 1 185 ? 20.484 3.343 -13.393 1.00 84.62 185 TYR A O 1
ATOM 1528 N N . HIS A 1 186 ? 22.356 3.055 -14.572 1.00 83.56 186 HIS A N 1
ATOM 1529 C CA . HIS A 1 186 ? 23.238 3.373 -13.441 1.00 83.56 186 HIS A CA 1
ATOM 1530 C C . HIS A 1 186 ? 23.027 4.783 -12.875 1.00 83.56 186 HIS A C 1
ATOM 1532 O O . HIS A 1 186 ? 23.055 4.965 -11.656 1.00 83.56 186 HIS A O 1
ATOM 1538 N N . LYS A 1 187 ? 22.780 5.780 -13.737 1.00 82.44 187 LYS A N 1
ATOM 1539 C CA . LYS A 1 187 ? 22.465 7.148 -13.292 1.00 82.44 187 LYS A CA 1
ATOM 1540 C C . LYS A 1 187 ? 21.146 7.203 -12.517 1.00 82.44 187 LYS A C 1
ATOM 1542 O O . LYS A 1 187 ? 21.071 7.870 -11.486 1.00 82.44 187 LYS A O 1
ATOM 1547 N N . PHE A 1 188 ? 20.130 6.477 -12.982 1.00 84.69 188 PHE A N 1
ATOM 1548 C CA . PHE A 1 188 ? 18.808 6.453 -12.357 1.00 84.69 188 PHE A CA 1
ATOM 1549 C C . PHE A 1 188 ? 18.741 5.560 -11.107 1.00 84.69 188 PHE A C 1
ATOM 1551 O O . PHE A 1 188 ? 18.068 5.892 -10.133 1.00 84.69 188 PHE A O 1
ATOM 1558 N N . ARG A 1 189 ? 19.492 4.455 -11.090 1.00 85.50 189 ARG A N 1
ATOM 1559 C CA . ARG A 1 189 ? 19.533 3.446 -10.022 1.00 85.50 189 ARG A CA 1
ATOM 1560 C C . ARG A 1 189 ? 19.675 4.070 -8.642 1.00 85.50 189 ARG A C 1
ATOM 1562 O O . ARG A 1 189 ? 18.880 3.794 -7.747 1.00 85.50 189 ARG A O 1
ATOM 1569 N N . ASN A 1 190 ? 20.684 4.921 -8.462 1.00 85.62 190 ASN A N 1
ATOM 1570 C CA . ASN A 1 190 ? 20.939 5.527 -7.160 1.00 85.62 190 ASN A CA 1
ATOM 1571 C C . ASN A 1 190 ? 19.792 6.453 -6.750 1.00 85.62 190 ASN A C 1
ATOM 1573 O O . ASN A 1 190 ? 19.398 6.431 -5.588 1.00 85.62 190 ASN A O 1
ATOM 1577 N N . GLN A 1 191 ? 19.210 7.210 -7.682 1.00 85.19 191 GLN A N 1
ATOM 1578 C CA . GLN A 1 191 ? 18.049 8.057 -7.396 1.00 85.19 191 GLN A CA 1
ATOM 1579 C C . GLN A 1 191 ? 16.860 7.207 -6.933 1.00 85.19 191 GLN A C 1
ATOM 1581 O O . GLN A 1 191 ? 16.312 7.470 -5.861 1.00 85.19 191 GLN A O 1
ATOM 1586 N N . PHE A 1 192 ? 16.553 6.132 -7.664 1.00 86.50 192 PHE A N 1
ATOM 1587 C CA . PHE A 1 192 ? 15.472 5.197 -7.359 1.00 86.50 192 PHE A CA 1
ATOM 1588 C C . PHE A 1 192 ? 15.645 4.486 -6.010 1.00 86.50 192 PHE A C 1
ATOM 1590 O O . PHE A 1 192 ? 14.694 4.394 -5.232 1.00 86.50 192 PHE A O 1
ATOM 1597 N N . LEU A 1 193 ? 16.856 4.024 -5.682 1.00 87.62 193 LEU A N 1
ATOM 1598 C CA . LEU A 1 193 ? 17.136 3.380 -4.395 1.00 87.62 193 LEU A CA 1
ATOM 1599 C C . LEU A 1 193 ? 16.985 4.357 -3.223 1.00 87.62 193 LEU A C 1
ATOM 1601 O O . LEU A 1 193 ? 16.386 4.000 -2.211 1.00 87.62 193 LEU A O 1
ATOM 1605 N N . THR A 1 194 ? 17.464 5.604 -3.344 1.00 85.56 194 THR A N 1
ATOM 1606 C CA . THR A 1 194 ? 17.230 6.598 -2.279 1.00 85.56 194 THR A CA 1
ATOM 1607 C C . THR A 1 194 ? 15.775 7.036 -2.191 1.00 85.56 194 THR A C 1
ATOM 1609 O O . THR A 1 194 ? 15.281 7.198 -1.078 1.00 85.56 194 THR A O 1
ATOM 1612 N N . PHE A 1 195 ? 15.058 7.129 -3.311 1.00 84.38 195 PHE A N 1
ATOM 1613 C CA . PHE A 1 195 ? 13.614 7.339 -3.279 1.00 84.38 195 PHE A CA 1
ATOM 1614 C C . PHE A 1 195 ? 12.890 6.198 -2.557 1.00 84.38 195 PHE A C 1
ATOM 1616 O O . PHE A 1 195 ? 12.037 6.450 -1.712 1.00 84.38 195 PHE A O 1
ATOM 1623 N N . SER A 1 196 ? 13.272 4.949 -2.824 1.00 87.62 196 SER A N 1
ATOM 1624 C CA . SER A 1 196 ? 12.660 3.774 -2.198 1.00 87.62 196 SER A CA 1
ATOM 1625 C C . SER A 1 196 ? 12.929 3.702 -0.691 1.00 87.62 196 SER A C 1
ATOM 1627 O O . SER A 1 196 ? 12.022 3.381 0.081 1.00 87.62 196 SER A O 1
ATOM 1629 N N . MET A 1 197 ? 14.145 4.056 -0.253 1.00 86.75 197 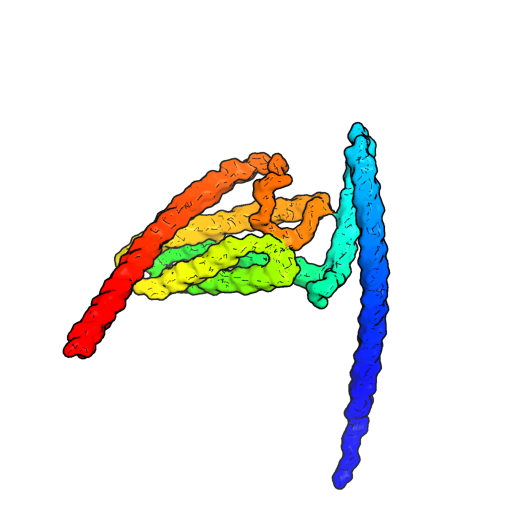MET A N 1
ATOM 1630 C CA . MET A 1 197 ? 14.471 4.204 1.173 1.00 86.75 197 MET A CA 1
ATOM 1631 C C . MET A 1 197 ? 13.633 5.307 1.821 1.00 86.75 197 MET A C 1
ATOM 1633 O O . MET A 1 197 ? 13.006 5.080 2.854 1.00 86.75 197 MET A O 1
ATOM 1637 N N . TYR A 1 198 ? 13.589 6.489 1.197 1.00 83.12 198 TYR A N 1
ATOM 1638 C CA . TYR A 1 198 ? 12.792 7.615 1.678 1.00 83.12 198 TYR A CA 1
ATOM 1639 C C . TYR A 1 198 ? 11.317 7.227 1.806 1.00 83.12 198 TYR A C 1
ATOM 1641 O O . TYR A 1 198 ? 10.714 7.439 2.856 1.00 83.12 198 TYR A O 1
ATOM 1649 N N . GLN A 1 199 ? 10.752 6.589 0.781 1.00 82.38 199 GLN A N 1
ATOM 1650 C CA . GLN A 1 199 ? 9.351 6.198 0.786 1.00 82.38 199 GLN A CA 1
ATOM 1651 C C . GLN A 1 199 ? 9.052 5.149 1.859 1.00 82.38 199 GLN A C 1
ATOM 1653 O O . GLN A 1 199 ? 8.052 5.260 2.565 1.00 82.38 199 GLN A O 1
ATOM 1658 N N . SER A 1 200 ? 9.938 4.168 2.049 1.00 85.94 200 SER A N 1
ATOM 1659 C CA . SER A 1 200 ? 9.784 3.167 3.112 1.00 85.94 200 SER A CA 1
ATOM 1660 C C . SER A 1 200 ? 9.845 3.810 4.503 1.00 85.94 200 SER A C 1
ATOM 1662 O O . SER A 1 200 ? 9.046 3.493 5.383 1.00 85.94 200 SER A O 1
ATOM 1664 N N . PHE A 1 201 ? 10.734 4.785 4.698 1.00 80.12 201 PHE A N 1
ATOM 1665 C CA . PHE A 1 201 ? 10.822 5.540 5.946 1.00 80.12 201 PHE A CA 1
ATOM 1666 C C . PHE A 1 201 ? 9.562 6.379 6.214 1.00 80.12 201 PHE A C 1
ATOM 1668 O O . PHE A 1 201 ? 9.009 6.348 7.316 1.00 80.12 201 PHE A O 1
ATOM 1675 N N . VAL A 1 202 ? 9.053 7.082 5.200 1.00 78.12 202 VAL A N 1
ATOM 1676 C CA . VAL A 1 202 ? 7.796 7.838 5.298 1.00 78.12 202 VAL A CA 1
ATOM 1677 C C . VAL A 1 202 ? 6.625 6.912 5.617 1.00 78.12 202 VAL A C 1
ATOM 1679 O O . VAL A 1 202 ? 5.837 7.217 6.512 1.00 78.12 202 VAL A O 1
ATOM 1682 N N . GLN A 1 203 ? 6.526 5.765 4.944 1.00 78.06 203 GLN A N 1
ATOM 1683 C CA . GLN A 1 203 ? 5.471 4.780 5.170 1.00 78.06 203 GLN A CA 1
ATOM 1684 C C . GLN A 1 203 ? 5.511 4.222 6.604 1.00 78.06 203 GLN A C 1
ATOM 1686 O O . GLN A 1 203 ? 4.462 4.054 7.230 1.00 78.06 203 GLN A O 1
ATOM 1691 N N . PHE A 1 204 ? 6.707 4.004 7.158 1.00 79.19 204 PHE A N 1
ATOM 1692 C CA . PHE A 1 204 ? 6.896 3.605 8.554 1.00 79.19 204 PHE A CA 1
ATOM 1693 C C . PHE A 1 204 ? 6.395 4.677 9.537 1.00 79.19 204 PHE A C 1
ATOM 1695 O O . PHE A 1 204 ? 5.608 4.376 10.438 1.00 79.19 204 PHE A O 1
ATOM 1702 N N . LEU A 1 205 ? 6.781 5.943 9.340 1.00 74.88 205 LEU A N 1
ATOM 1703 C CA . LEU A 1 205 ? 6.316 7.051 10.184 1.00 74.88 205 LEU A CA 1
ATOM 1704 C C . LEU A 1 205 ? 4.800 7.255 10.084 1.00 74.88 205 LEU A C 1
ATOM 1706 O O . LEU A 1 205 ? 4.126 7.458 11.098 1.00 74.88 205 LEU A O 1
ATOM 1710 N N . GLN A 1 206 ? 4.251 7.169 8.869 1.00 71.50 206 GLN A N 1
ATOM 1711 C CA . GLN A 1 206 ? 2.813 7.241 8.628 1.00 71.50 206 GLN A CA 1
ATOM 1712 C C . GLN A 1 206 ? 2.082 6.130 9.375 1.00 71.50 206 GLN A C 1
ATOM 1714 O O . GLN A 1 206 ? 1.104 6.420 10.061 1.00 71.50 206 GLN A O 1
ATOM 1719 N N . TYR A 1 207 ? 2.573 4.891 9.300 1.00 73.81 207 TYR A N 1
ATOM 1720 C CA . TYR A 1 207 ? 2.006 3.764 10.034 1.00 73.81 207 TYR A CA 1
ATOM 1721 C C . TYR A 1 207 ? 2.014 4.004 11.547 1.00 73.81 207 TYR A C 1
ATOM 1723 O O . TYR A 1 207 ? 0.982 3.832 12.200 1.00 73.81 207 TYR A O 1
ATOM 1731 N N . TYR A 1 208 ? 3.145 4.441 12.110 1.00 68.94 208 TYR A N 1
ATOM 1732 C CA . TYR A 1 208 ? 3.277 4.694 13.546 1.00 68.94 208 TYR A CA 1
ATOM 1733 C C . TYR A 1 208 ? 2.295 5.774 14.022 1.00 68.94 208 TYR A C 1
ATOM 1735 O O . TYR A 1 208 ? 1.521 5.567 14.962 1.00 68.94 208 TYR A O 1
ATOM 1743 N N . TYR A 1 209 ? 2.256 6.906 13.314 1.00 66.62 209 TYR A N 1
ATOM 1744 C CA . TYR A 1 209 ? 1.346 8.009 13.617 1.00 66.62 209 TYR A CA 1
ATOM 1745 C C . TYR A 1 209 ? -0.128 7.590 13.512 1.00 66.62 209 TYR A C 1
ATOM 1747 O O . TYR A 1 209 ? -0.947 7.888 14.388 1.00 66.62 209 TYR A O 1
ATOM 1755 N N . GLN A 1 210 ? -0.474 6.879 12.440 1.00 62.59 210 GLN A N 1
ATOM 1756 C CA . GLN A 1 210 ? -1.834 6.430 12.172 1.00 62.59 210 GLN A CA 1
ATOM 1757 C C . GLN A 1 210 ? -2.313 5.392 13.193 1.00 62.59 210 GLN A C 1
ATOM 1759 O O . GLN A 1 210 ? -3.444 5.499 13.670 1.00 62.59 210 GLN A O 1
ATOM 1764 N N . SER A 1 211 ? -1.450 4.451 13.578 1.00 65.62 211 SER A N 1
ATOM 1765 C CA . SER A 1 211 ? -1.737 3.433 14.593 1.00 65.62 211 SER A CA 1
ATOM 1766 C C . SER A 1 211 ? -1.968 4.062 15.969 1.00 65.62 211 SER A C 1
ATOM 1768 O O . SER A 1 211 ? -2.966 3.757 16.623 1.00 65.62 211 SER A O 1
ATOM 1770 N N . GLY A 1 212 ? -1.126 5.020 16.378 1.00 62.34 212 GLY A N 1
ATOM 1771 C CA . GLY A 1 212 ? -1.294 5.736 17.649 1.00 62.34 212 GLY A CA 1
ATOM 1772 C C . GLY A 1 212 ? -2.554 6.609 17.694 1.00 62.34 212 GLY A C 1
ATOM 1773 O O . GLY A 1 212 ? -3.244 6.684 18.713 1.00 62.34 212 GLY A O 1
ATOM 1774 N N . CYS A 1 213 ? -2.910 7.244 16.575 1.00 64.19 213 CYS A N 1
ATOM 1775 C CA . CYS A 1 213 ? -4.155 8.003 16.460 1.00 64.19 213 CYS A CA 1
ATOM 1776 C C . CYS A 1 213 ? -5.391 7.090 16.519 1.00 64.19 213 CYS A C 1
ATOM 1778 O O . CYS A 1 213 ? -6.359 7.408 17.212 1.00 64.19 213 CYS A O 1
ATOM 1780 N N . LEU A 1 214 ? -5.352 5.946 15.828 1.00 60.19 214 LEU A N 1
ATOM 1781 C CA . LEU A 1 214 ? -6.440 4.970 15.815 1.00 60.19 214 LEU A CA 1
ATOM 1782 C C . LEU A 1 214 ? -6.654 4.342 17.196 1.00 60.19 214 LEU A C 1
ATOM 1784 O O . LEU A 1 214 ? -7.800 4.231 17.621 1.00 60.19 214 LEU A O 1
ATOM 1788 N N . TYR A 1 215 ? -5.577 4.005 17.911 1.00 57.75 215 TYR A N 1
ATOM 1789 C CA . TYR A 1 215 ? -5.641 3.512 19.288 1.00 57.75 215 TYR A CA 1
ATOM 1790 C C . TYR A 1 215 ? -6.337 4.516 20.213 1.00 57.75 215 TYR A C 1
ATOM 1792 O O . TYR A 1 215 ? -7.304 4.169 20.886 1.00 57.75 215 TYR A O 1
ATOM 1800 N N . ARG A 1 216 ? -5.921 5.791 20.176 1.00 58.34 216 ARG A N 1
ATOM 1801 C CA . ARG A 1 216 ? -6.536 6.857 20.981 1.00 58.34 216 ARG A CA 1
ATOM 1802 C C . ARG A 1 216 ? -8.016 7.056 20.642 1.00 58.34 216 ARG A C 1
ATOM 1804 O O . ARG A 1 216 ? -8.836 7.187 21.536 1.00 58.34 216 ARG A O 1
ATOM 1811 N N . LEU A 1 217 ? -8.372 7.054 19.358 1.00 56.06 217 LEU A N 1
ATOM 1812 C CA . LEU A 1 217 ? -9.764 7.202 18.915 1.00 56.06 217 LEU A CA 1
ATOM 1813 C C . LEU A 1 217 ? -10.641 5.994 19.273 1.00 56.06 217 LEU A C 1
ATOM 1815 O O . LEU A 1 217 ? -11.829 6.175 19.527 1.00 56.06 217 LEU A O 1
ATOM 1819 N N . ARG A 1 218 ? -10.069 4.784 19.298 1.00 58.50 218 ARG A N 1
ATOM 1820 C CA . ARG A 1 218 ? -10.742 3.563 19.758 1.00 58.50 218 ARG A CA 1
ATOM 1821 C C . ARG A 1 218 ? -10.956 3.594 21.273 1.00 58.50 218 ARG A C 1
ATOM 1823 O O . ARG A 1 218 ? -12.057 3.300 21.716 1.00 58.50 218 ARG A O 1
ATOM 1830 N N . ALA A 1 219 ? -9.954 4.031 22.039 1.00 47.72 219 ALA A N 1
ATOM 1831 C CA . ALA A 1 219 ? -10.055 4.207 23.490 1.00 47.72 219 ALA A CA 1
ATOM 1832 C C . ALA A 1 219 ? -11.068 5.296 23.898 1.00 47.72 219 ALA A C 1
ATOM 1834 O O . ALA A 1 219 ? -11.685 5.192 24.948 1.00 47.72 219 ALA A O 1
ATOM 1835 N N . LEU A 1 220 ? -11.267 6.316 23.055 1.00 46.59 220 LEU A N 1
ATOM 1836 C CA . LEU A 1 220 ? -12.239 7.397 23.268 1.00 46.59 220 LEU A CA 1
ATOM 1837 C C . LEU A 1 220 ? -13.660 7.075 22.762 1.00 46.59 220 LEU A C 1
ATOM 1839 O O . LEU A 1 220 ? -14.531 7.936 22.834 1.00 46.59 220 LEU A O 1
ATOM 1843 N N . GLY A 1 221 ? -13.900 5.903 22.161 1.00 51.16 221 GLY A N 1
ATOM 1844 C CA . GLY A 1 221 ? -15.215 5.521 21.619 1.00 51.16 221 GLY A CA 1
ATOM 1845 C C . GLY A 1 221 ? -15.737 6.384 20.451 1.00 51.16 221 GLY A C 1
ATOM 1846 O O . GLY A 1 221 ? -16.833 6.148 19.947 1.00 51.16 221 GLY A O 1
ATOM 1847 N N . GLU A 1 222 ? -14.973 7.374 19.972 1.00 43.03 222 GLU A N 1
ATOM 1848 C CA . GLU A 1 222 ? -15.436 8.397 19.018 1.00 43.03 222 GLU A CA 1
ATOM 1849 C C . GLU A 1 222 ? -15.378 7.983 17.532 1.00 43.03 222 GLU A C 1
ATOM 1851 O O . GLU A 1 222 ? -15.745 8.774 16.653 1.00 43.03 222 GLU A O 1
ATOM 1856 N N . ARG A 1 223 ? -14.930 6.763 17.188 1.00 46.19 223 ARG A N 1
ATOM 1857 C CA . ARG A 1 223 ? -14.811 6.339 15.779 1.00 46.19 223 ARG A CA 1
ATOM 1858 C C . ARG A 1 223 ? -15.468 5.010 15.435 1.00 46.19 223 ARG A C 1
ATOM 1860 O O . ARG A 1 223 ? -15.288 3.992 16.087 1.00 46.19 223 ARG A O 1
ATOM 1867 N N . HIS A 1 224 ? -16.107 5.022 14.265 1.00 50.12 224 HIS A N 1
ATOM 1868 C CA . HIS A 1 224 ? -16.502 3.831 13.523 1.00 50.12 224 HIS A CA 1
ATOM 1869 C C . HIS A 1 224 ? -15.248 3.013 13.163 1.00 50.12 224 HIS A C 1
ATOM 1871 O O . HIS A 1 224 ? -14.367 3.509 12.459 1.00 50.12 224 HIS A O 1
ATOM 1877 N N . ASN A 1 225 ? -15.177 1.765 13.629 1.00 45.28 225 ASN A N 1
ATOM 1878 C CA . ASN A 1 225 ? -13.981 0.910 13.580 1.00 45.28 225 ASN A CA 1
ATOM 1879 C C . ASN A 1 225 ? -13.479 0.537 12.156 1.00 45.28 225 ASN A C 1
ATOM 1881 O O . ASN A 1 225 ? -12.426 -0.078 12.016 1.00 45.28 225 ASN A O 1
ATOM 1885 N N . MET A 1 226 ? -14.182 0.937 11.090 1.00 45.22 226 MET A N 1
ATOM 1886 C CA . MET A 1 226 ? -13.919 0.532 9.698 1.00 45.22 226 MET A CA 1
ATOM 1887 C C . MET A 1 226 ? -13.379 1.663 8.789 1.00 45.22 226 MET A C 1
ATOM 1889 O O . MET A 1 226 ? -13.255 1.487 7.579 1.00 45.22 226 MET A O 1
ATOM 1893 N N . ASP A 1 227 ? -13.045 2.839 9.331 1.00 40.34 227 ASP A N 1
ATOM 1894 C CA . ASP A 1 227 ? -12.357 3.880 8.549 1.00 40.34 227 ASP A CA 1
ATOM 1895 C C . ASP A 1 227 ? -10.875 3.478 8.343 1.00 40.34 227 ASP A C 1
ATOM 1897 O O . ASP A 1 227 ? -10.164 3.161 9.301 1.00 40.34 227 ASP A O 1
ATOM 1901 N N . LEU A 1 228 ? -10.379 3.495 7.094 1.00 46.09 228 LEU A N 1
ATOM 1902 C CA . LEU A 1 228 ? -8.940 3.382 6.833 1.00 46.09 228 LEU A CA 1
ATOM 1903 C C . LEU A 1 228 ? -8.218 4.640 7.334 1.00 46.09 228 LEU A C 1
ATOM 1905 O O . LEU A 1 228 ? -8.768 5.746 7.359 1.00 46.09 228 LEU A O 1
ATOM 1909 N N . THR A 1 229 ? -6.951 4.480 7.691 1.00 47.38 229 THR A N 1
ATOM 1910 C CA . THR A 1 229 ? -6.080 5.506 8.276 1.00 47.38 229 THR A CA 1
ATOM 1911 C C . THR A 1 229 ? -5.736 6.678 7.347 1.00 47.38 229 THR A C 1
ATOM 1913 O O . THR A 1 229 ? -4.970 7.560 7.721 1.00 47.38 229 THR A O 1
ATOM 1916 N N . VAL A 1 230 ? -6.370 6.782 6.177 1.00 40.78 230 VAL A N 1
ATOM 1917 C CA . VAL A 1 230 ? -5.959 7.714 5.117 1.00 40.78 230 VAL A CA 1
ATOM 1918 C C . VAL A 1 230 ? -6.971 8.837 4.835 1.00 40.78 230 VAL A C 1
ATOM 1920 O O . VAL A 1 230 ? -6.843 9.603 3.879 1.00 40.78 230 VAL A O 1
ATOM 1923 N N . GLY A 1 231 ? -8.004 8.967 5.674 1.00 36.09 231 GLY A N 1
ATOM 1924 C CA . GLY A 1 231 ? -9.190 9.758 5.329 1.00 36.09 231 GLY A CA 1
ATOM 1925 C C . GLY A 1 231 ? -9.405 11.107 6.017 1.00 36.09 231 GLY A C 1
ATOM 1926 O O . GLY A 1 231 ? -10.071 11.957 5.434 1.00 36.09 231 GLY A O 1
ATOM 1927 N N . LYS A 1 232 ? -8.909 11.345 7.236 1.00 35.84 232 LYS A N 1
ATOM 1928 C CA . LYS A 1 232 ? -9.336 12.517 8.033 1.00 35.84 232 LYS A CA 1
ATOM 1929 C C . LYS A 1 232 ? -8.151 13.328 8.546 1.00 35.84 232 LYS A C 1
ATOM 1931 O O . LYS A 1 232 ? -7.870 13.332 9.736 1.00 35.84 232 LYS A O 1
ATOM 1936 N N . TRP A 1 233 ? -7.518 14.052 7.632 1.00 41.38 233 TRP A N 1
ATOM 1937 C CA . TRP A 1 233 ? -6.489 15.052 7.934 1.00 41.38 233 TRP A CA 1
ATOM 1938 C C . TRP A 1 233 ? -7.059 16.406 8.411 1.00 41.38 233 TRP A C 1
ATOM 1940 O O . TRP A 1 233 ? -6.294 17.288 8.762 1.00 41.38 233 TRP A O 1
ATOM 1950 N N . VAL A 1 234 ? -8.390 16.593 8.458 1.00 37.06 234 VAL A N 1
ATOM 1951 C CA . VAL A 1 234 ? -8.995 17.942 8.601 1.00 37.06 234 VAL A CA 1
ATOM 1952 C C . VAL A 1 234 ? -9.818 18.154 9.888 1.00 37.06 234 VAL A C 1
ATOM 1954 O O . VAL A 1 234 ? -10.296 19.255 10.122 1.00 37.06 234 VAL A O 1
ATOM 1957 N N . LYS A 1 235 ? -10.005 17.160 10.773 1.00 33.84 235 LYS A N 1
ATOM 1958 C CA . LYS A 1 235 ? -10.897 17.341 11.951 1.00 33.84 235 LYS A CA 1
ATOM 1959 C C . LYS A 1 235 ? -10.367 16.910 13.322 1.00 33.84 235 LYS A C 1
ATOM 1961 O O . LYS A 1 235 ? -11.157 16.810 14.249 1.00 33.84 235 LYS A O 1
ATOM 1966 N N . LEU A 1 236 ? -9.061 16.714 13.500 1.00 39.22 236 LEU A N 1
ATOM 1967 C CA . LEU A 1 236 ? -8.496 16.551 14.850 1.00 39.22 236 LEU A CA 1
ATOM 1968 C C . LEU A 1 236 ? -7.225 17.392 15.020 1.00 39.22 236 LEU A C 1
ATOM 1970 O O . LEU A 1 236 ? -6.109 16.895 15.123 1.00 39.22 236 LEU A O 1
ATOM 1974 N N . VAL A 1 237 ? -7.446 18.706 15.019 1.00 38.56 237 VAL A N 1
ATOM 1975 C CA . VAL A 1 237 ? -6.483 19.802 15.223 1.00 38.56 237 VAL A CA 1
ATOM 1976 C C . VAL A 1 237 ? -6.078 19.898 16.707 1.00 38.56 237 VAL A C 1
ATOM 1978 O O . VAL A 1 237 ? -6.154 20.960 17.303 1.00 38.56 237 VAL A O 1
ATOM 1981 N N . HIS A 1 238 ? -5.709 18.790 17.360 1.00 38.22 238 HIS A N 1
ATOM 1982 C CA . HIS A 1 238 ? -5.326 18.812 18.786 1.00 38.22 238 HIS A CA 1
ATOM 1983 C C . HIS A 1 238 ? -4.319 17.713 19.179 1.00 38.22 238 HIS A C 1
ATOM 1985 O O . HIS A 1 238 ? -4.485 17.024 20.176 1.00 38.22 238 HIS A O 1
ATOM 1991 N N . VAL A 1 239 ? -3.252 17.530 18.392 1.00 41.59 239 VAL A N 1
ATOM 1992 C CA . VAL A 1 239 ? -1.974 16.977 18.894 1.00 41.59 239 VAL A CA 1
ATOM 1993 C C . VAL A 1 239 ? -0.843 17.743 18.196 1.00 41.59 239 VAL A C 1
ATOM 1995 O O . VAL A 1 239 ? -0.504 17.461 17.050 1.00 41.59 239 VAL A O 1
ATOM 1998 N N . HIS A 1 240 ? -0.333 18.780 18.861 1.00 41.59 240 HIS A N 1
ATOM 1999 C CA . HIS A 1 240 ? 0.389 19.911 18.258 1.00 41.59 240 HIS A CA 1
ATOM 2000 C C . HIS A 1 240 ? 1.877 19.652 17.916 1.00 41.59 240 HIS A C 1
ATOM 2002 O O . HIS A 1 240 ? 2.410 20.318 17.037 1.00 41.59 240 HIS A O 1
ATOM 2008 N N . ASN A 1 241 ? 2.551 18.650 18.496 1.00 42.56 241 ASN A N 1
ATOM 2009 C CA . ASN A 1 241 ? 4.030 18.682 18.540 1.00 42.56 241 ASN A CA 1
ATOM 2010 C C . ASN A 1 241 ? 4.795 17.775 17.551 1.00 42.56 241 ASN A C 1
ATOM 2012 O O . ASN A 1 241 ? 5.992 17.958 17.381 1.00 42.56 241 ASN A O 1
ATOM 2016 N N . VAL A 1 242 ? 4.146 16.834 16.851 1.00 48.62 242 VAL A N 1
ATOM 2017 C CA . VAL A 1 242 ? 4.819 15.959 15.847 1.00 48.62 242 VAL A CA 1
ATOM 2018 C C . VAL A 1 242 ? 4.497 16.378 14.398 1.00 48.62 242 VAL A C 1
ATOM 2020 O O . VAL A 1 242 ? 5.205 16.039 13.451 1.00 48.62 242 VAL A O 1
ATOM 2023 N N . TYR A 1 243 ? 3.439 17.171 14.215 1.00 46.31 243 TYR A N 1
ATOM 2024 C CA . TYR A 1 243 ? 2.862 17.511 12.912 1.00 46.31 243 TYR A CA 1
ATOM 2025 C C . TYR A 1 243 ? 3.725 18.486 12.087 1.00 46.31 243 TYR A C 1
ATOM 2027 O O . TYR A 1 243 ? 3.857 18.312 10.876 1.00 46.31 243 TYR A O 1
ATOM 2035 N N . TYR A 1 244 ? 4.375 19.460 12.733 1.00 46.78 244 TYR A N 1
ATOM 2036 C CA . TYR A 1 244 ? 5.206 20.463 12.049 1.00 46.78 244 TYR A CA 1
ATOM 2037 C C . TYR A 1 244 ? 6.542 19.921 11.524 1.00 46.78 244 TYR A C 1
ATOM 2039 O O . TYR A 1 244 ? 7.087 20.486 10.582 1.00 46.78 244 TYR A O 1
ATOM 2047 N N . PHE A 1 245 ? 7.048 18.813 12.071 1.00 46.72 245 PHE A N 1
ATOM 2048 C CA . PHE A 1 245 ? 8.309 18.218 11.621 1.00 46.72 245 PHE A CA 1
ATOM 2049 C C . PHE A 1 245 ? 8.111 17.271 10.425 1.00 46.7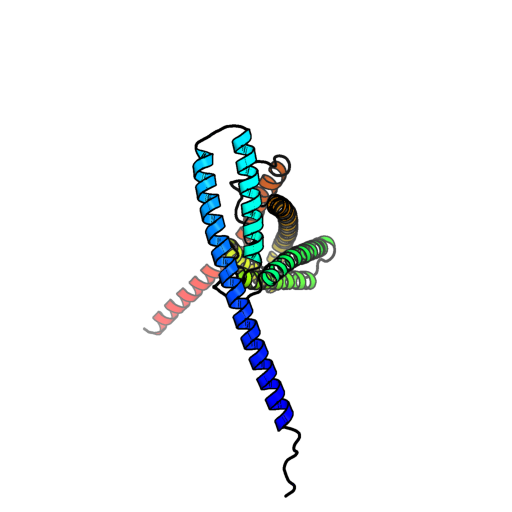2 245 PHE A C 1
ATOM 2051 O O . PHE A 1 245 ? 8.876 17.297 9.465 1.00 46.72 245 PHE A O 1
ATOM 2058 N N . CYS A 1 246 ? 7.041 16.466 10.432 1.00 48.84 246 CYS A N 1
ATOM 2059 C CA . CYS A 1 246 ? 6.783 15.492 9.364 1.00 48.84 246 CYS A CA 1
ATOM 2060 C C . CYS A 1 246 ? 6.107 16.093 8.124 1.00 48.84 246 CYS A C 1
ATOM 2062 O O . CYS A 1 246 ? 6.368 15.630 7.020 1.00 48.84 246 CYS A O 1
ATOM 2064 N N . TYR A 1 247 ? 5.238 17.099 8.258 1.00 52.56 247 TYR A N 1
ATOM 2065 C CA . TYR A 1 247 ? 4.471 17.626 7.121 1.00 52.56 247 TYR A CA 1
ATOM 2066 C C . TYR A 1 247 ? 5.342 18.271 6.021 1.00 52.56 247 TYR A C 1
ATOM 2068 O O . TYR A 1 247 ? 5.203 17.873 4.862 1.00 52.56 247 TYR A O 1
ATOM 2076 N N . PRO A 1 248 ? 6.286 19.184 6.327 1.00 54.22 248 PRO A N 1
ATOM 2077 C CA . PRO A 1 248 ? 7.188 19.708 5.308 1.00 54.22 248 PRO A CA 1
ATOM 2078 C C . PRO A 1 248 ? 8.159 18.638 4.789 1.00 54.22 248 PRO A C 1
ATOM 2080 O O . PRO A 1 248 ? 8.438 18.611 3.595 1.00 54.22 248 PRO A O 1
ATOM 2083 N N . PHE A 1 249 ? 8.601 17.694 5.629 1.00 53.50 249 PHE A N 1
ATOM 2084 C CA . PHE A 1 249 ? 9.495 16.610 5.207 1.00 53.50 249 PHE A CA 1
ATOM 2085 C C . PHE A 1 249 ? 8.820 15.613 4.250 1.00 53.50 249 PHE A C 1
ATOM 2087 O O . PHE A 1 249 ? 9.419 15.197 3.267 1.00 53.50 249 PHE A O 1
ATOM 2094 N N . VAL A 1 250 ? 7.562 15.241 4.490 1.00 55.34 250 VAL A N 1
ATOM 2095 C CA . VAL A 1 250 ? 6.810 14.290 3.652 1.00 55.34 250 VAL A CA 1
ATOM 2096 C C . VAL A 1 250 ? 6.281 14.956 2.381 1.00 55.34 250 VAL A C 1
ATOM 2098 O O . VAL A 1 250 ? 6.288 14.350 1.313 1.00 55.34 250 VAL A O 1
ATOM 2101 N N . PHE A 1 251 ? 5.830 16.209 2.474 1.00 55.25 251 PHE A N 1
ATOM 2102 C CA . PHE A 1 251 ? 5.245 16.908 1.335 1.00 55.25 251 PHE A CA 1
ATOM 2103 C C . PHE A 1 251 ? 6.320 17.516 0.423 1.00 55.25 251 PHE A C 1
ATOM 2105 O O . PHE A 1 251 ? 6.313 17.245 -0.772 1.00 55.25 251 PHE A O 1
ATOM 2112 N N . PHE A 1 252 ? 7.303 18.260 0.942 1.00 56.34 252 PHE A N 1
ATOM 2113 C CA . PHE A 1 252 ? 8.311 18.882 0.073 1.00 56.34 252 PHE A CA 1
ATOM 2114 C C . PHE A 1 252 ? 9.339 17.883 -0.463 1.00 56.34 252 PHE A C 1
ATOM 2116 O O . PHE A 1 252 ? 9.592 17.901 -1.667 1.00 56.34 252 PHE A O 1
ATOM 2123 N N . LEU A 1 253 ? 9.888 16.969 0.355 1.00 57.38 253 LEU A N 1
ATOM 2124 C CA . LEU A 1 253 ? 10.787 15.943 -0.198 1.00 57.38 253 LEU A CA 1
ATOM 2125 C C . LEU A 1 253 ? 10.030 14.918 -1.042 1.00 57.38 253 LEU A C 1
ATOM 2127 O O . LEU A 1 253 ? 10.570 14.483 -2.050 1.00 57.38 253 LEU A O 1
ATOM 2131 N N . GLY A 1 254 ? 8.787 14.570 -0.701 1.00 59.59 254 GLY A N 1
ATOM 2132 C CA . GLY A 1 254 ? 7.989 13.635 -1.493 1.00 59.59 254 GLY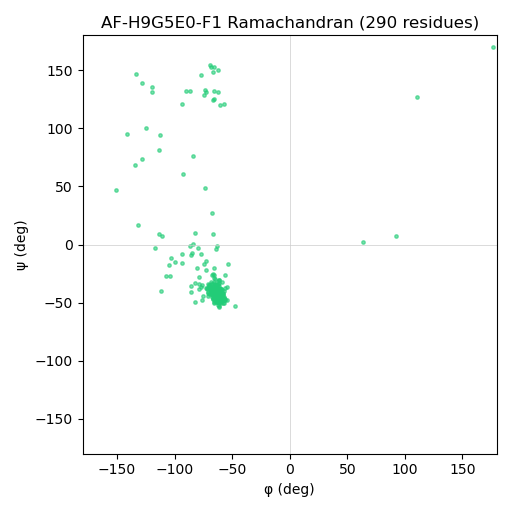 A CA 1
ATOM 2133 C C . GLY A 1 254 ? 7.731 14.160 -2.902 1.00 59.59 254 GLY A C 1
ATOM 2134 O O . GLY A 1 254 ? 8.024 13.471 -3.875 1.00 59.59 254 GLY A O 1
ATOM 2135 N N . TRP A 1 255 ? 7.270 15.406 -3.031 1.00 59.94 255 TRP A N 1
ATOM 2136 C CA . TRP A 1 255 ? 7.080 16.038 -4.339 1.00 59.94 255 TRP A CA 1
ATOM 2137 C C . TRP A 1 255 ? 8.401 16.240 -5.084 1.00 59.94 255 TRP A C 1
ATOM 2139 O O . TRP A 1 255 ? 8.471 15.964 -6.280 1.00 59.94 255 TRP A O 1
ATOM 2149 N N . PHE A 1 256 ? 9.464 16.650 -4.389 1.00 60.31 256 PHE A N 1
ATOM 2150 C CA . PHE A 1 256 ? 10.791 16.794 -4.985 1.00 60.31 256 PHE A CA 1
ATOM 2151 C C . PHE A 1 256 ? 11.322 15.465 -5.538 1.00 60.31 256 PHE A C 1
ATOM 2153 O O . PHE A 1 256 ? 11.776 15.407 -6.676 1.00 60.31 256 PHE A O 1
ATOM 2160 N N . PHE A 1 257 ? 11.213 14.375 -4.779 1.00 60.59 257 PHE A N 1
ATOM 2161 C CA . PHE A 1 257 ? 11.645 13.056 -5.226 1.00 60.59 257 PHE A CA 1
ATOM 2162 C C . PHE A 1 257 ? 10.759 12.484 -6.336 1.00 60.59 257 PHE A C 1
ATOM 2164 O O . PHE A 1 257 ? 11.287 11.855 -7.253 1.00 60.59 257 PHE A O 1
ATOM 2171 N N . VAL A 1 258 ? 9.443 12.721 -6.291 1.00 66.75 258 VAL A N 1
ATOM 2172 C CA . VAL A 1 258 ? 8.520 12.348 -7.376 1.00 66.75 258 VAL A CA 1
ATOM 2173 C C . VAL A 1 258 ? 8.881 13.087 -8.661 1.00 66.75 258 VAL A C 1
ATOM 2175 O O . VAL A 1 258 ? 8.889 12.468 -9.718 1.00 66.75 258 VAL A O 1
ATOM 2178 N N . LEU A 1 259 ? 9.246 14.368 -8.591 1.00 66.75 259 LEU A N 1
ATOM 2179 C CA . LEU A 1 259 ? 9.743 15.105 -9.753 1.00 66.75 259 LEU A CA 1
ATOM 2180 C C . LEU A 1 259 ? 11.093 14.555 -10.226 1.00 66.75 259 LEU A C 1
ATOM 2182 O O . LEU A 1 259 ? 11.250 14.272 -11.409 1.00 66.75 259 LEU A O 1
ATOM 2186 N N . MET A 1 260 ? 12.042 14.324 -9.318 1.00 66.62 260 MET A N 1
ATOM 2187 C CA . MET A 1 260 ? 13.375 13.821 -9.672 1.00 66.62 260 MET A CA 1
ATOM 2188 C C . MET A 1 260 ? 13.344 12.417 -10.284 1.00 66.62 260 MET A C 1
ATOM 2190 O O . MET A 1 260 ? 14.106 12.145 -11.205 1.00 66.62 260 MET A O 1
ATOM 2194 N N . CYS A 1 261 ? 12.459 11.533 -9.815 1.00 67.31 261 CYS A N 1
ATOM 2195 C CA . CYS A 1 261 ? 12.314 10.188 -10.374 1.00 67.31 261 CYS A CA 1
ATOM 2196 C C . CYS A 1 261 ? 11.356 10.156 -11.573 1.00 67.31 261 CYS A C 1
ATOM 2198 O O . CYS A 1 261 ? 11.581 9.413 -12.524 1.00 67.31 261 CYS A O 1
ATOM 2200 N N . GLY A 1 262 ? 10.293 10.961 -11.549 1.00 70.38 262 GLY A N 1
ATOM 2201 C CA . GLY A 1 262 ? 9.249 10.986 -12.570 1.00 70.38 262 GLY A CA 1
ATOM 2202 C C . GLY A 1 262 ? 9.660 11.698 -13.856 1.00 70.38 262 GLY A C 1
ATOM 2203 O O . GLY A 1 262 ? 9.285 11.244 -14.933 1.00 70.38 262 GLY A O 1
ATOM 2204 N N . LEU A 1 263 ? 10.466 12.764 -13.778 1.00 74.88 263 LEU A N 1
ATOM 2205 C CA . LEU A 1 263 ? 10.929 13.498 -14.961 1.00 74.88 263 LEU A CA 1
ATOM 2206 C C . LEU A 1 263 ? 11.765 12.618 -15.913 1.00 74.88 263 LEU A C 1
ATOM 2208 O O . LEU A 1 263 ? 11.440 12.594 -17.100 1.00 74.88 263 LEU A O 1
ATOM 2212 N N . PRO A 1 264 ? 12.765 11.835 -15.456 1.00 75.31 264 PRO A N 1
ATOM 2213 C CA . PRO A 1 264 ? 13.484 10.900 -16.322 1.00 75.31 264 PRO A CA 1
ATOM 2214 C C . PRO A 1 264 ? 12.573 9.855 -16.978 1.00 75.31 264 PRO A C 1
ATOM 2216 O O . PRO A 1 264 ? 12.683 9.622 -18.182 1.00 75.31 264 PRO A O 1
ATOM 2219 N N . PHE A 1 265 ? 11.640 9.263 -16.219 1.00 73.69 265 PHE A N 1
ATOM 2220 C CA . PHE A 1 265 ? 10.666 8.310 -16.763 1.00 73.69 265 PHE A CA 1
ATOM 2221 C C . PHE A 1 265 ? 9.753 8.950 -17.811 1.00 73.69 265 PHE A C 1
ATOM 2223 O O . PHE A 1 265 ? 9.498 8.342 -18.848 1.00 73.69 265 PHE A O 1
ATOM 2230 N N . PHE A 1 266 ? 9.290 10.177 -17.571 1.00 78.06 266 PHE A N 1
ATOM 2231 C CA . PHE A 1 266 ? 8.451 10.913 -18.511 1.00 78.06 266 PHE A CA 1
ATOM 2232 C C . PHE A 1 266 ? 9.204 11.253 -19.800 1.00 78.06 266 PHE A C 1
ATOM 2234 O O . PHE A 1 266 ? 8.663 11.062 -20.885 1.00 78.06 266 PHE A O 1
ATOM 2241 N N . ILE A 1 267 ? 10.463 11.691 -19.699 1.00 80.12 267 ILE A N 1
ATOM 2242 C CA . ILE A 1 267 ? 11.310 11.990 -20.863 1.00 80.12 267 ILE A CA 1
ATOM 2243 C C . ILE A 1 267 ? 11.545 10.726 -21.697 1.00 80.12 267 ILE A C 1
ATOM 2245 O O . ILE A 1 267 ? 11.416 10.765 -22.920 1.00 80.12 267 ILE A O 1
ATOM 2249 N N . LEU A 1 268 ? 11.837 9.594 -21.052 1.00 77.38 268 LEU A N 1
ATOM 2250 C CA . LEU A 1 268 ? 12.023 8.317 -21.744 1.00 77.38 268 LEU A CA 1
ATOM 2251 C C . LEU A 1 268 ? 10.734 7.808 -22.380 1.00 77.38 268 LEU A C 1
ATOM 2253 O O . LEU A 1 268 ? 10.755 7.357 -23.524 1.00 77.38 268 LEU A O 1
ATOM 2257 N N . PHE A 1 269 ? 9.609 7.908 -21.670 1.00 80.06 269 PHE A N 1
ATOM 2258 C CA . PHE A 1 269 ? 8.303 7.570 -22.220 1.00 80.06 269 PHE A CA 1
ATOM 2259 C C . PHE A 1 269 ? 7.986 8.436 -23.439 1.00 80.06 269 PHE A C 1
ATOM 2261 O O . PHE A 1 269 ? 7.677 7.893 -24.493 1.00 80.06 269 PHE A O 1
ATOM 2268 N N . ALA A 1 270 ? 8.121 9.760 -23.328 1.00 81.31 270 ALA A N 1
ATOM 2269 C CA . ALA A 1 270 ? 7.868 10.686 -24.423 1.00 81.31 270 ALA A CA 1
ATOM 2270 C C . ALA A 1 270 ? 8.776 10.383 -25.624 1.00 81.31 270 ALA A C 1
ATOM 2272 O O . ALA A 1 270 ? 8.284 10.240 -26.740 1.00 81.31 270 ALA A O 1
ATOM 2273 N N . GLY A 1 271 ? 10.081 10.195 -25.403 1.00 79.81 271 GLY A N 1
ATOM 2274 C CA . GLY A 1 271 ? 11.036 9.848 -26.459 1.00 79.81 271 GLY A CA 1
ATOM 2275 C C . GLY A 1 271 ? 10.680 8.548 -27.188 1.00 79.81 271 GLY A C 1
ATOM 2276 O O . GLY A 1 271 ? 10.623 8.522 -28.421 1.00 79.81 271 GLY A O 1
ATOM 2277 N N . ASN A 1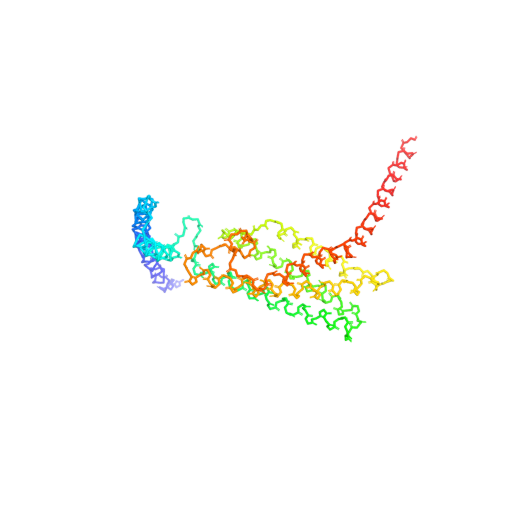 272 ? 10.362 7.487 -26.442 1.00 81.31 272 ASN A N 1
ATOM 2278 C CA . ASN A 1 272 ? 9.946 6.203 -27.012 1.00 81.31 272 ASN A CA 1
ATOM 2279 C C . ASN A 1 272 ? 8.583 6.298 -27.720 1.00 81.31 272 ASN A C 1
ATOM 2281 O O . ASN A 1 272 ? 8.398 5.722 -28.794 1.00 81.31 272 ASN A O 1
ATOM 2285 N N . PHE A 1 273 ? 7.640 7.057 -27.161 1.00 85.31 273 PHE A N 1
ATOM 2286 C CA . PHE A 1 273 ? 6.302 7.261 -27.712 1.00 85.31 273 PHE A CA 1
ATOM 2287 C C . PHE A 1 273 ? 6.341 8.025 -29.038 1.00 85.31 273 PHE A C 1
ATOM 2289 O O . PHE A 1 273 ? 5.783 7.554 -30.028 1.00 85.31 273 PHE A O 1
ATOM 2296 N N . PHE A 1 274 ? 7.062 9.150 -29.102 1.00 85.69 274 PHE A N 1
ATOM 2297 C CA . PHE A 1 274 ? 7.215 9.924 -30.336 1.00 85.69 274 PHE A CA 1
ATOM 2298 C C . PHE A 1 274 ? 7.980 9.151 -31.412 1.00 85.69 274 PHE A C 1
ATOM 2300 O O . PHE A 1 274 ? 7.605 9.206 -32.582 1.00 85.69 274 PHE A O 1
ATOM 2307 N N . THR A 1 275 ? 9.005 8.382 -31.033 1.00 84.00 275 THR A N 1
ATOM 2308 C CA . THR A 1 275 ? 9.728 7.517 -31.980 1.00 84.00 275 THR A CA 1
ATOM 2309 C C . THR A 1 275 ? 8.803 6.446 -32.556 1.00 84.00 275 THR A C 1
ATOM 2311 O O . THR A 1 275 ? 8.762 6.250 -33.769 1.00 84.00 275 THR A O 1
ATOM 2314 N N . THR A 1 276 ? 7.989 5.809 -31.711 1.00 84.12 276 THR A N 1
ATOM 2315 C CA . THR A 1 276 ? 7.010 4.803 -32.148 1.00 84.12 276 THR A CA 1
ATOM 2316 C C . THR A 1 276 ? 5.946 5.420 -33.053 1.00 84.12 276 THR A C 1
ATOM 2318 O O . THR A 1 276 ? 5.680 4.884 -34.126 1.00 84.12 276 THR A O 1
ATOM 2321 N N . LEU A 1 277 ? 5.384 6.577 -32.681 1.00 86.88 277 LEU A N 1
ATOM 2322 C CA . LEU A 1 277 ? 4.426 7.309 -33.514 1.00 86.88 277 LEU A CA 1
ATOM 2323 C C . LEU A 1 277 ? 5.013 7.659 -34.880 1.00 86.88 277 LEU A C 1
ATOM 2325 O O . LEU A 1 277 ? 4.342 7.481 -35.893 1.00 86.88 277 LEU A O 1
ATOM 2329 N N . ARG A 1 278 ? 6.271 8.108 -34.922 1.00 87.94 278 ARG A N 1
ATOM 2330 C CA . ARG A 1 278 ? 6.961 8.434 -36.172 1.00 87.94 278 ARG A CA 1
ATOM 2331 C C . ARG A 1 278 ? 7.133 7.204 -37.061 1.00 87.94 278 ARG A C 1
ATOM 2333 O O . ARG A 1 278 ? 6.842 7.285 -38.248 1.00 87.94 278 ARG A O 1
ATOM 2340 N N . VAL A 1 279 ? 7.544 6.069 -36.494 1.00 89.25 279 VAL A N 1
ATOM 2341 C CA . VAL A 1 279 ? 7.689 4.802 -37.233 1.00 89.25 279 VAL A CA 1
ATOM 2342 C C . VAL A 1 279 ? 6.338 4.297 -37.740 1.00 89.25 279 VAL A C 1
ATOM 2344 O O . VAL A 1 279 ? 6.240 3.827 -38.872 1.00 89.25 279 VAL A O 1
ATOM 2347 N N . VAL A 1 280 ? 5.282 4.406 -36.933 1.00 88.44 280 VAL A N 1
ATOM 2348 C CA . VAL A 1 280 ? 3.919 4.050 -37.347 1.00 88.44 280 VAL A CA 1
ATOM 2349 C C . VAL A 1 280 ? 3.456 4.957 -38.486 1.00 88.44 280 VAL A C 1
ATOM 2351 O O . VAL A 1 280 ? 2.976 4.452 -39.497 1.00 88.44 280 VAL A O 1
ATOM 2354 N N . HIS A 1 281 ? 3.657 6.271 -38.369 1.00 86.56 281 HIS A N 1
ATOM 2355 C CA . HIS A 1 281 ? 3.306 7.236 -39.409 1.00 86.56 281 HIS A CA 1
ATOM 2356 C C . HIS A 1 281 ? 4.056 6.965 -40.722 1.00 86.56 281 HIS A C 1
ATOM 2358 O O . HIS A 1 281 ? 3.423 6.894 -41.772 1.00 86.56 281 HIS A O 1
ATOM 2364 N N . GLN A 1 282 ? 5.368 6.712 -40.659 1.00 86.38 282 GLN A N 1
ATOM 2365 C CA . GLN A 1 282 ? 6.170 6.307 -41.821 1.00 86.38 282 GLN A CA 1
ATOM 2366 C C . GLN A 1 282 ? 5.640 5.016 -42.451 1.00 86.38 282 GLN A C 1
ATOM 2368 O O . GLN A 1 282 ? 5.418 4.972 -43.652 1.00 86.38 282 GLN A O 1
ATOM 2373 N N . LYS A 1 283 ? 5.321 3.989 -41.651 1.00 85.56 283 LYS A N 1
ATOM 2374 C CA . LYS A 1 283 ? 4.732 2.743 -42.171 1.00 85.56 283 LYS A CA 1
ATOM 2375 C C . LYS A 1 283 ? 3.366 2.946 -42.831 1.00 85.56 283 LYS A C 1
ATOM 2377 O O . LYS A 1 283 ? 3.034 2.188 -43.740 1.00 85.56 283 LYS A O 1
ATOM 2382 N N . PHE A 1 284 ? 2.561 3.907 -42.377 1.00 86.19 284 PHE A N 1
ATOM 2383 C CA . PHE A 1 284 ? 1.301 4.255 -43.039 1.00 86.19 284 PHE A CA 1
ATOM 2384 C C . PHE A 1 284 ? 1.539 4.975 -44.370 1.00 86.19 284 PHE A C 1
ATOM 2386 O O . PHE A 1 284 ? 0.879 4.634 -45.348 1.00 86.19 284 PHE A O 1
ATOM 2393 N N . GLN A 1 285 ? 2.504 5.898 -44.432 1.00 83.75 285 GLN A N 1
ATOM 2394 C CA . GLN A 1 285 ? 2.885 6.575 -45.676 1.00 83.75 285 GLN A CA 1
ATOM 2395 C C . GLN A 1 285 ? 3.484 5.604 -46.704 1.00 83.75 285 GLN A C 1
ATOM 2397 O O . GLN A 1 285 ? 3.042 5.589 -47.848 1.00 83.75 285 GLN A O 1
ATOM 2402 N N . ASP A 1 286 ? 4.389 4.717 -46.282 1.00 83.50 286 ASP A N 1
ATOM 2403 C CA . ASP A 1 286 ? 4.991 3.691 -47.145 1.00 83.50 286 ASP A CA 1
ATOM 2404 C C . ASP A 1 286 ? 3.948 2.703 -47.691 1.00 83.50 286 ASP A C 1
ATOM 2406 O O . ASP A 1 286 ? 4.071 2.204 -48.808 1.00 83.50 286 ASP A O 1
ATOM 2410 N N . LYS A 1 287 ? 2.917 2.377 -46.896 1.00 80.06 287 LYS A N 1
ATOM 2411 C CA . LYS A 1 287 ? 1.803 1.529 -47.348 1.00 80.06 287 LYS A CA 1
ATOM 2412 C C . LYS A 1 287 ? 0.891 2.252 -48.333 1.00 80.06 287 LYS A C 1
ATOM 2414 O O . LYS A 1 287 ? 0.428 1.606 -49.263 1.00 80.06 287 LYS A O 1
ATOM 2419 N N . ALA A 1 288 ? 0.639 3.545 -48.132 1.00 75.94 288 ALA A N 1
ATOM 2420 C CA . ALA A 1 288 ? -0.146 4.353 -49.060 1.00 75.94 288 ALA A CA 1
ATOM 2421 C C . ALA A 1 288 ? 0.568 4.489 -50.416 1.00 75.94 288 ALA A C 1
ATOM 2423 O O . ALA A 1 288 ? -0.047 4.239 -51.442 1.00 75.94 288 ALA A O 1
ATOM 2424 N N . GLN A 1 289 ? 1.881 4.748 -50.413 1.00 72.56 289 GLN A N 1
ATOM 2425 C CA . GLN A 1 289 ? 2.694 4.825 -51.636 1.00 72.56 289 GLN A CA 1
ATOM 2426 C C . GLN A 1 289 ? 2.849 3.494 -52.383 1.00 72.56 289 GLN A C 1
ATOM 2428 O O . GLN A 1 289 ? 3.125 3.503 -53.572 1.00 72.56 289 GLN A O 1
ATOM 2433 N N . LYS A 1 290 ? 2.727 2.348 -51.701 1.00 71.56 290 LYS A N 1
ATOM 2434 C CA . LYS A 1 290 ? 2.751 1.017 -52.339 1.00 71.56 290 LYS A CA 1
ATOM 2435 C C . LYS A 1 290 ? 1.383 0.556 -52.854 1.00 71.56 290 LYS A C 1
ATOM 2437 O O . LYS A 1 290 ? 1.312 -0.517 -53.448 1.00 71.56 290 LYS A O 1
ATOM 2442 N N . ALA A 1 291 ? 0.316 1.279 -52.518 1.00 66.12 291 ALA A N 1
ATOM 2443 C CA . ALA A 1 291 ? -1.051 0.965 -52.923 1.00 66.12 291 ALA A CA 1
ATOM 2444 C C . ALA A 1 291 ? -1.529 1.800 -54.129 1.00 66.12 291 ALA A C 1
ATOM 2446 O O . ALA A 1 291 ? -2.536 1.429 -54.729 1.00 66.12 291 ALA A O 1
ATOM 2447 N N . GLU A 1 292 ? -0.820 2.886 -54.461 1.00 53.88 292 GLU A N 1
ATOM 2448 C CA . GLU A 1 292 ? -0.839 3.557 -55.776 1.00 53.88 292 GLU A CA 1
ATOM 2449 C C . GLU A 1 292 ? 0.099 2.852 -56.765 1.00 53.88 292 GLU A C 1
ATOM 2451 O O . GLU A 1 292 ? -0.257 2.812 -57.964 1.00 53.88 292 GLU A O 1
#

Sequence (292 aa):
LPPPPEGTRGGSQGTRETHRLYKQKLEELTKLQDGISSSISRQKRQLKELSLALKKYKSPAIQELQGMVKDRQGVFFEMEAYLPKKNGNYNITLLFAYKDEYEKFKLYLTIILLIISFTCRFLLNSRVTDAVFNFLLVWYYCTLTIRESILINNGSKIKGWWVFHHYISTFLSGVMLTWPDGLMYHKFRNQFLTFSMYQSFVQFLQYYYQSGCLYRLRALGERHNMDLTVGKWVKLVHVHNVYYFCYPFVFFLGWFFVLMCGLPFFILFAGNFFTTLRVVHQKFQDKAQKAE

Solvent-accessible surface area (backbone atoms only — not comparable to full-atom values): 16366 Å² total; per-residue (Å²): 132,82,81,80,77,82,75,64,62,61,59,56,51,53,50,51,52,53,51,52,52,49,51,52,54,48,54,52,50,51,52,51,47,53,53,50,53,53,50,48,53,52,52,52,50,51,53,50,53,50,51,58,60,52,69,80,53,93,45,75,73,49,53,53,51,51,48,55,52,48,52,53,53,31,54,53,50,53,57,53,52,73,46,76,55,97,84,55,98,55,58,50,65,57,57,51,52,52,51,52,53,50,54,50,50,53,52,56,51,32,53,50,49,29,53,51,31,48,41,45,70,77,75,41,92,42,75,65,57,52,35,55,51,23,50,50,47,26,53,48,30,51,51,48,47,54,55,50,50,53,40,42,77,72,65,30,56,70,61,67,67,58,55,52,49,30,54,53,50,24,50,54,26,47,51,62,45,70,54,70,92,48,75,68,45,61,66,45,47,60,56,52,36,52,47,49,30,52,50,25,52,50,50,52,54,50,50,54,54,40,51,55,50,48,50,52,36,56,77,65,53,77,54,73,91,54,66,43,88,84,70,74,93,84,80,72,96,80,69,83,83,64,53,77,67,48,50,58,53,54,50,53,50,46,53,52,46,49,48,67,57,44,50,60,53,49,52,52,49,50,53,54,49,52,52,49,50,50,52,52,51,50,54,52,50,56,51,52,66,71,72,110

Mean predicted aligned error: 16.9 Å

pLDDT: mean 71.67, std 15.44, range [33.84, 94.88]

InterPro domains:
  IPR012926 TMEM120A/B [PF07851] (12-287)
  IPR012926 TMEM120A/B [PTHR21433] (12-255)